Protein AF-A0A944XKW2-F1 (afdb_monomer)

pLDDT: mean 96.2, std 5.36, range [44.41, 98.81]

Sequence (197 aa):
MKQWIVSYGTLVNKKITEKTGDSFEYIPCRIEDHIRRWSFPIPKQQRSAAGIEYEKNAYTTGTLVSILEKDFSLFDKREVGYLRHKIEDTSILKPMDGKMPDGEFWMYIPIAPKVPTTKTPITQTMVDVIIDACMSISESFAKECILTTNDWQYPWVNDRSKPLYPRHLSGLSTFKIDKILKECIPEHFSNRIEENI

Solvent-accessible surface area (backbone atoms only — not comparable to full-atom values): 10562 Å² total; per-residue (Å²): 130,50,34,30,40,52,23,69,40,56,59,49,16,61,79,55,34,59,74,52,34,67,64,81,48,78,44,52,23,40,35,47,38,21,36,34,30,43,21,35,60,38,70,96,53,49,22,28,39,68,24,54,46,84,35,85,89,34,45,21,51,34,23,40,33,33,39,51,75,86,36,50,66,42,48,52,68,69,45,70,64,40,46,82,39,76,55,84,68,61,83,39,54,44,38,73,88,74,59,82,78,83,60,49,43,31,34,70,34,47,61,82,66,37,73,37,33,90,68,14,16,36,41,41,36,51,50,49,43,36,45,52,34,29,41,73,76,30,65,66,52,24,50,47,38,55,71,31,41,45,66,61,86,39,42,33,33,48,26,73,91,64,65,62,45,93,79,53,71,85,90,65,65,59,69,61,52,50,51,52,42,45,71,72,40,43,66,47,58,68,67,40,42,70,65,84,129

Nearest PDB structures (foldseek):
  2rbh-assembly1_B  TM=7.096E-01  e=1.913E-06  Homo sapiens
  3cry-assembly1_B  TM=6.500E-01  e=2.031E-06  Homo sapiens
  2q53-assembly1_A  TM=6.783E-01  e=1.477E-05  Homo sapiens
  6ky1-assembly1_A  TM=5.552E-01  e=2.031E-06  Homo sapiens
  6ky0-assembly2_B  TM=6.692E-01  e=3.040E-05  Homo sapiens

Foldseek 3Di:
DWEKEWFLFLCLFVVLVVVQADWDDKFKKKQAQKFKEQWAFDLVLQATTIFMDGHHRAIAITIIIIGDPVSVVSVCVVLPQWDKDKDPDCVSIQGPVRDDDDDTYIYTGGHPTHAAASSHYHEVLRLLSSLLSQVVVNLVSSLRNLQRYDRLQHAYADCVVPDSPPPGDPPGPVVSSLVSCCVRPVPSSVPYHYDDD

Secondary structure (DSSP, 8-state):
--EEEEE-SGGGSHHHHTTTS-EEEEEEEEEEEEEEEEEEEEGGGTEEEEEEEEEEEEEEEEEEEEE-GGGHHHHHHHSBTEEEEE-S-GGGEEETTS-PPSSEEEEEEESS----BTTB-EEHHHHHHHHHHHHHH-HHHHHHHHHTEE-TTS-EEE-SSS--STT--SS--HHHHHHHHHHH-HHHHHT-EEPP-

Radius of gyration: 15.83 Å; Cα contacts (8 Å, |Δi|>4): 413; chains: 1; bounding box: 43×35×40 Å

Mean predicted aligned error: 2.88 Å

Structure (mmCIF, N/CA/C/O backbone):
data_AF-A0A944XKW2-F1
#
_entry.id   AF-A0A944XKW2-F1
#
loop_
_atom_site.group_PDB
_atom_site.id
_atom_site.type_symbol
_atom_site.label_atom_id
_atom_site.label_alt_id
_atom_site.label_comp_id
_atom_site.label_asym_id
_atom_site.label_entity_id
_atom_site.label_seq_id
_atom_site.pdbx_PDB_ins_code
_atom_site.Cartn_x
_atom_site.Cartn_y
_atom_site.Cartn_z
_atom_site.occupancy
_atom_site.B_iso_or_equiv
_atom_site.auth_seq_id
_atom_site.auth_comp_id
_atom_site.auth_asym_id
_atom_site.auth_atom_id
_atom_site.pdbx_PDB_model_num
ATOM 1 N N . MET A 1 1 ? -17.278 14.515 13.224 1.00 82.75 1 MET A N 1
ATOM 2 C CA . MET A 1 1 ? -16.957 13.073 13.336 1.00 82.75 1 MET A CA 1
ATOM 3 C C . MET A 1 1 ? -15.551 12.870 12.780 1.00 82.75 1 MET A C 1
ATOM 5 O O . MET A 1 1 ? -15.182 13.643 11.903 1.00 82.75 1 MET A O 1
ATOM 9 N N . LYS A 1 2 ? -14.734 11.942 13.305 1.00 94.06 2 LYS A N 1
ATOM 10 C CA . LYS A 1 2 ? -13.404 11.683 12.719 1.00 94.06 2 LYS A CA 1
ATOM 11 C C . LYS A 1 2 ? -13.554 10.999 11.359 1.00 94.06 2 LYS A C 1
ATOM 13 O O . LYS A 1 2 ? -14.470 10.201 11.174 1.00 94.06 2 LYS A O 1
ATOM 18 N N . GLN A 1 3 ? -12.648 11.322 10.444 1.00 97.88 3 GLN A N 1
ATOM 19 C CA . GLN A 1 3 ? -12.607 10.778 9.092 1.00 97.88 3 GLN A CA 1
ATOM 20 C C . GLN A 1 3 ? -11.338 9.943 8.930 1.00 97.88 3 GLN A C 1
ATOM 22 O O . GLN A 1 3 ? -10.249 10.413 9.267 1.00 97.88 3 GLN A O 1
ATOM 27 N N . TRP A 1 4 ? -11.480 8.718 8.427 1.00 98.44 4 TRP A N 1
ATOM 28 C CA . TRP A 1 4 ? -10.388 7.760 8.282 1.00 98.44 4 TRP A CA 1
ATOM 29 C C . TRP A 1 4 ? -10.268 7.277 6.840 1.00 98.44 4 TRP A C 1
ATOM 31 O O . TRP A 1 4 ? -11.237 6.799 6.253 1.00 98.44 4 TRP A O 1
ATOM 41 N N . ILE A 1 5 ? -9.063 7.340 6.280 1.00 98.44 5 ILE A N 1
ATOM 42 C CA . ILE A 1 5 ? -8.724 6.644 5.037 1.00 98.44 5 ILE A CA 1
ATOM 43 C C . ILE A 1 5 ? -8.109 5.292 5.399 1.00 98.44 5 ILE A C 1
ATOM 45 O O . ILE A 1 5 ? -7.107 5.230 6.110 1.00 98.44 5 ILE A O 1
ATOM 49 N N . VAL A 1 6 ? -8.677 4.210 4.873 1.00 98.44 6 VAL A N 1
ATOM 50 C CA . VAL A 1 6 ? -8.077 2.876 4.893 1.00 98.44 6 VAL A CA 1
ATOM 51 C C . VAL A 1 6 ? -7.088 2.788 3.741 1.00 98.44 6 VAL A C 1
ATOM 53 O O . VAL A 1 6 ? -7.448 2.565 2.584 1.00 98.44 6 VAL A O 1
ATOM 56 N N . SER A 1 7 ? -5.820 3.019 4.058 1.00 97.38 7 SER A N 1
ATOM 57 C CA . SER A 1 7 ? -4.744 2.992 3.082 1.00 97.38 7 SER A CA 1
ATOM 58 C C . SER A 1 7 ? -4.152 1.593 2.945 1.00 97.38 7 SER A C 1
ATOM 60 O O . SER A 1 7 ? -3.740 0.989 3.929 1.00 97.38 7 SER A O 1
ATOM 62 N N . TYR A 1 8 ? -4.023 1.121 1.708 1.00 97.50 8 TYR A N 1
ATOM 63 C CA . TYR A 1 8 ? -3.333 -0.126 1.352 1.00 97.50 8 TYR A CA 1
ATOM 64 C C . TYR A 1 8 ? -2.168 0.098 0.368 1.00 97.50 8 TYR A C 1
ATOM 66 O O . TYR A 1 8 ? -1.387 -0.819 0.118 1.00 97.50 8 TYR A O 1
ATOM 74 N N . GLY A 1 9 ? -2.062 1.304 -0.204 1.00 96.19 9 GLY A N 1
ATOM 75 C CA . GLY A 1 9 ? -1.020 1.725 -1.143 1.00 96.19 9 GLY A CA 1
ATOM 76 C C . GLY A 1 9 ? -0.055 2.728 -0.509 1.00 96.19 9 GLY A C 1
ATOM 77 O O . GLY A 1 9 ? 0.200 2.705 0.686 1.00 96.19 9 GLY A O 1
ATOM 78 N N . THR A 1 10 ? 0.483 3.672 -1.281 1.00 96.38 10 THR A N 1
ATOM 79 C CA . THR A 1 10 ? 1.549 4.572 -0.790 1.00 96.38 10 THR A CA 1
ATOM 80 C C . THR A 1 10 ? 1.119 5.563 0.295 1.00 96.38 10 THR A C 1
ATOM 82 O O . THR A 1 10 ? 1.990 6.143 0.938 1.00 96.38 10 THR A O 1
ATOM 85 N N . LEU A 1 11 ? -0.185 5.741 0.539 1.00 96.12 11 LEU A N 1
ATOM 86 C CA . LEU A 1 11 ? -0.695 6.510 1.683 1.00 96.12 11 LEU A CA 1
ATOM 87 C C . LEU A 1 11 ? -0.435 5.824 3.039 1.00 96.12 11 LEU A C 1
ATOM 89 O O . LEU A 1 11 ? -0.664 6.430 4.082 1.00 96.12 11 LEU A O 1
ATOM 93 N N . VAL A 1 12 ? 0.074 4.579 3.065 1.00 93.12 12 VAL A N 1
ATOM 94 C CA . VAL A 1 12 ? 0.563 3.988 4.323 1.00 93.12 12 VAL A CA 1
ATOM 95 C C . VAL A 1 12 ? 1.816 4.715 4.818 1.00 93.12 12 VAL A C 1
ATOM 97 O O . VAL A 1 12 ? 2.121 4.704 6.006 1.00 93.12 12 VAL A O 1
ATOM 100 N N . ASN A 1 13 ? 2.546 5.383 3.916 1.00 96.00 13 ASN A N 1
ATOM 101 C CA . ASN A 1 13 ? 3.740 6.133 4.261 1.00 96.00 13 ASN A CA 1
ATOM 102 C C . ASN A 1 13 ? 3.371 7.550 4.715 1.00 96.00 13 ASN A C 1
ATOM 104 O O . ASN A 1 13 ? 2.956 8.384 3.908 1.00 96.00 13 ASN A O 1
ATOM 108 N N . LYS A 1 14 ? 3.607 7.845 5.996 1.00 94.50 14 LYS A N 1
ATOM 109 C CA . LYS A 1 14 ? 3.294 9.141 6.613 1.00 94.50 14 LYS A CA 1
ATOM 110 C C . LYS A 1 14 ? 3.835 10.344 5.827 1.00 94.50 14 LYS A C 1
ATOM 112 O O . LYS A 1 14 ? 3.080 11.266 5.533 1.00 94.50 14 LYS A O 1
ATOM 117 N N . LYS A 1 15 ? 5.091 10.295 5.360 1.00 94.50 15 LYS A N 1
ATOM 118 C CA . LYS A 1 15 ? 5.708 11.390 4.577 1.00 94.50 15 LYS A CA 1
ATOM 119 C C . LYS A 1 15 ? 5.008 11.636 3.236 1.00 94.50 15 LYS A C 1
ATOM 121 O O . LYS A 1 15 ? 5.105 12.729 2.683 1.00 94.50 15 LYS A O 1
ATOM 126 N N . ILE A 1 16 ? 4.371 10.617 2.658 1.00 95.00 16 ILE A N 1
ATOM 127 C CA . ILE A 1 16 ? 3.614 10.731 1.403 1.00 95.00 16 ILE A CA 1
ATOM 128 C C . ILE A 1 16 ? 2.229 11.307 1.665 1.00 95.00 16 ILE A C 1
ATOM 130 O O . ILE A 1 16 ? 1.759 12.152 0.899 1.00 95.00 16 ILE A O 1
ATOM 134 N N . THR A 1 17 ? 1.585 10.853 2.732 1.00 95.50 17 THR A N 1
ATOM 135 C CA . THR A 1 17 ? 0.247 11.299 3.120 1.00 95.50 17 THR A CA 1
ATOM 136 C C . THR A 1 17 ? 0.254 12.763 3.539 1.00 95.50 17 THR A C 1
ATOM 138 O O . THR A 1 17 ? -0.545 13.529 3.011 1.00 95.50 17 THR A O 1
ATOM 141 N N . GLU A 1 18 ? 1.219 13.189 4.357 1.00 95.12 18 GLU A N 1
ATOM 142 C CA . GLU A 1 18 ? 1.353 14.584 4.811 1.00 95.12 18 GLU A CA 1
ATOM 143 C C . GLU A 1 18 ? 1.648 15.572 3.668 1.00 95.12 18 GLU A C 1
ATOM 145 O O . GLU A 1 18 ? 1.351 16.756 3.773 1.00 95.12 18 GLU A O 1
ATOM 150 N N . LYS A 1 19 ? 2.182 15.102 2.530 1.00 94.81 19 LYS A N 1
ATOM 151 C CA . LYS A 1 19 ? 2.309 15.922 1.305 1.00 94.81 19 LYS A CA 1
ATOM 152 C C . LYS A 1 19 ? 0.979 16.127 0.573 1.00 94.81 19 LYS A C 1
ATOM 154 O O . LYS A 1 19 ? 0.926 16.906 -0.375 1.00 94.81 19 LYS A O 1
ATOM 159 N N . THR A 1 20 ? -0.052 15.371 0.936 1.00 95.56 20 THR A N 1
ATOM 160 C CA . THR A 1 20 ? -1.373 15.406 0.298 1.00 95.56 20 THR A CA 1
ATOM 161 C C . THR A 1 20 ? -2.346 16.254 1.100 1.00 95.56 20 THR A C 1
ATOM 163 O O . THR A 1 20 ? -3.017 17.099 0.520 1.00 95.56 20 THR A O 1
ATOM 166 N N . GLY A 1 21 ? -2.418 16.035 2.410 1.00 95.44 21 GLY A N 1
ATOM 167 C CA . GLY A 1 21 ? -3.323 16.732 3.318 1.00 95.44 21 GLY A CA 1
ATOM 168 C C . GLY A 1 21 ? -2.970 16.437 4.773 1.00 95.44 21 GLY A C 1
ATOM 169 O O . GLY A 1 21 ? -2.093 15.610 5.048 1.00 95.44 21 GLY A O 1
ATOM 170 N N . ASP A 1 22 ? -3.655 17.109 5.694 1.00 94.56 22 ASP A N 1
ATOM 171 C CA . ASP A 1 22 ? -3.417 16.953 7.123 1.00 94.56 22 ASP A CA 1
ATOM 172 C C . ASP A 1 22 ? -3.792 15.528 7.563 1.00 94.56 22 ASP A C 1
ATOM 174 O O . ASP A 1 22 ? -4.872 15.016 7.253 1.00 94.56 22 ASP A O 1
ATOM 178 N N . SER A 1 23 ? -2.885 14.882 8.298 1.00 95.25 23 SER A N 1
ATOM 179 C CA . SER A 1 23 ? -3.079 13.539 8.852 1.00 95.25 23 SER A CA 1
ATOM 180 C C . SER A 1 23 ? -2.486 13.449 10.254 1.00 95.25 23 SER A C 1
ATOM 182 O O . SER A 1 23 ? -1.491 14.116 10.538 1.00 95.25 23 SER A O 1
ATOM 184 N N . PHE A 1 24 ? -3.084 12.645 11.138 1.00 95.00 24 PHE A N 1
ATOM 185 C CA . PHE A 1 24 ? -2.749 12.696 12.571 1.00 95.00 24 PHE A CA 1
ATOM 186 C C . PHE A 1 24 ? -2.436 11.326 13.166 1.00 95.00 24 PHE A C 1
ATOM 188 O O . PHE A 1 24 ? -1.370 11.136 13.753 1.00 95.00 24 PHE A O 1
ATOM 195 N N . GLU A 1 25 ? -3.343 10.366 13.007 1.00 96.25 25 GLU A N 1
ATOM 196 C CA . GLU A 1 25 ? -3.232 9.028 13.590 1.00 96.25 25 GLU A CA 1
ATOM 197 C C . GLU A 1 25 ? -3.032 7.988 12.493 1.00 96.25 25 GLU A C 1
ATOM 199 O O . GLU A 1 25 ? -3.620 8.090 11.418 1.00 96.25 25 GLU A O 1
ATOM 204 N N . TYR A 1 26 ? -2.197 6.993 12.786 1.00 96.94 26 TYR A N 1
ATOM 205 C CA . TYR A 1 26 ? -1.843 5.898 11.888 1.00 96.94 26 TYR A CA 1
ATOM 206 C C . TYR A 1 26 ? -1.969 4.597 12.671 1.00 96.94 26 TYR A C 1
ATOM 208 O O . TYR A 1 26 ? -1.134 4.312 13.529 1.00 96.94 26 TYR A O 1
ATOM 216 N N . ILE A 1 27 ? -3.019 3.828 12.395 1.00 97.75 27 ILE A N 1
ATOM 217 C CA . ILE A 1 27 ? -3.294 2.563 13.080 1.00 97.75 27 ILE A CA 1
ATOM 218 C C . ILE A 1 27 ? -3.118 1.431 12.065 1.00 97.75 27 ILE A C 1
ATOM 220 O O . ILE A 1 27 ? -3.943 1.293 11.157 1.00 97.75 27 ILE A O 1
ATOM 224 N N . PRO A 1 28 ? -2.040 0.632 12.161 1.00 98.19 28 PRO A N 1
ATOM 225 C CA . PRO A 1 28 ? -1.863 -0.551 11.329 1.00 98.19 28 PRO A CA 1
ATOM 226 C C . PRO A 1 28 ? -3.057 -1.494 11.460 1.00 98.19 28 PRO A C 1
ATOM 228 O O . PRO A 1 28 ? -3.572 -1.705 12.560 1.00 98.19 28 PRO A O 1
ATOM 231 N N . CYS A 1 29 ? -3.500 -2.074 10.350 1.00 98.31 29 CYS A N 1
ATOM 232 C CA . CYS A 1 29 ? -4.629 -2.998 10.343 1.00 98.31 29 CYS A CA 1
ATOM 233 C C . CYS A 1 29 ? -4.472 -4.077 9.269 1.00 98.31 29 CYS A C 1
ATOM 235 O O . CYS A 1 29 ? -3.684 -3.933 8.330 1.00 98.31 29 CYS A O 1
ATOM 237 N N . ARG A 1 30 ? -5.254 -5.147 9.404 1.00 98.50 30 ARG A N 1
ATOM 238 C CA . ARG A 1 30 ? -5.608 -6.028 8.287 1.00 98.50 30 ARG A CA 1
ATOM 239 C C . ARG A 1 30 ? -6.953 -5.603 7.715 1.00 98.50 30 ARG A C 1
ATOM 241 O O . ARG A 1 30 ? -7.816 -5.117 8.446 1.00 98.50 30 ARG A O 1
ATOM 248 N N . ILE A 1 31 ? -7.095 -5.788 6.412 1.00 98.56 31 ILE A N 1
ATOM 249 C CA . ILE A 1 31 ? -8.321 -5.580 5.652 1.00 98.56 31 ILE A CA 1
ATOM 250 C C . ILE A 1 31 ? -8.756 -6.968 5.183 1.00 98.56 31 ILE A C 1
ATOM 252 O O . ILE A 1 31 ? -8.118 -7.539 4.301 1.00 98.56 31 ILE A O 1
ATOM 256 N N . GLU A 1 32 ? -9.778 -7.518 5.823 1.00 98.44 32 GLU A N 1
ATOM 257 C CA . GLU A 1 32 ? -10.365 -8.825 5.521 1.00 98.44 32 GLU A CA 1
ATOM 258 C C . GLU A 1 32 ? -11.279 -8.744 4.292 1.00 98.44 32 GLU A C 1
ATOM 260 O O . GLU A 1 32 ? -11.773 -7.671 3.934 1.00 98.44 32 GLU A O 1
ATOM 265 N N . ASP A 1 33 ? -11.508 -9.886 3.650 1.00 98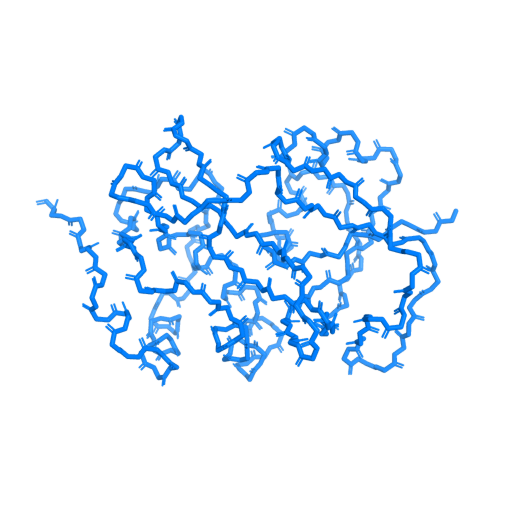.12 33 ASP A N 1
ATOM 266 C CA . ASP A 1 33 ? -12.291 -10.052 2.419 1.00 98.12 33 ASP A CA 1
ATOM 267 C C . ASP A 1 33 ? -11.825 -9.171 1.246 1.00 98.12 33 ASP A C 1
ATOM 269 O O . ASP A 1 33 ? -12.589 -8.855 0.329 1.00 98.12 33 ASP A O 1
ATOM 273 N N . HIS A 1 34 ? -10.557 -8.761 1.269 1.00 98.25 34 HIS A N 1
ATOM 274 C CA . HIS A 1 34 ? -9.954 -7.915 0.250 1.00 98.25 34 HIS A CA 1
ATOM 275 C C . HIS A 1 34 ? -8.537 -8.364 -0.070 1.00 98.25 34 HIS A C 1
ATOM 277 O O . HIS A 1 34 ? -7.780 -8.795 0.801 1.00 98.25 34 HIS A O 1
ATOM 283 N N . ILE A 1 35 ? -8.154 -8.176 -1.327 1.00 98.19 35 ILE A N 1
ATOM 284 C CA . ILE A 1 35 ? -6.819 -8.489 -1.817 1.00 98.19 35 ILE A CA 1
ATOM 285 C C . ILE A 1 35 ? -6.170 -7.259 -2.439 1.00 98.19 35 ILE A C 1
ATOM 287 O O . ILE A 1 35 ? -6.795 -6.540 -3.223 1.00 98.19 35 ILE A O 1
ATOM 291 N N . ARG A 1 36 ? -4.899 -7.010 -2.101 1.00 98.56 36 ARG A N 1
ATOM 292 C CA . ARG A 1 36 ? -4.097 -5.979 -2.764 1.00 98.56 36 ARG A CA 1
ATOM 293 C C . ARG A 1 36 ? -3.444 -6.569 -4.005 1.00 98.56 36 ARG A C 1
ATOM 295 O O . ARG A 1 36 ? -2.780 -7.600 -3.940 1.00 98.56 36 ARG A O 1
ATOM 302 N N . ARG A 1 37 ? -3.580 -5.879 -5.132 1.00 98.25 37 ARG A N 1
ATOM 303 C CA . ARG A 1 37 ? -3.010 -6.272 -6.427 1.00 98.25 37 ARG A CA 1
ATOM 304 C C . ARG A 1 37 ? -2.256 -5.108 -7.036 1.00 98.25 37 ARG A C 1
ATOM 306 O O . ARG A 1 37 ? -2.557 -3.949 -6.761 1.00 98.25 37 ARG A O 1
ATOM 313 N N . TRP A 1 38 ? -1.316 -5.381 -7.922 1.00 98.25 38 TRP A N 1
ATOM 314 C CA . TRP A 1 38 ? -0.809 -4.352 -8.826 1.00 98.25 38 TRP A CA 1
ATOM 315 C C . TRP A 1 38 ? -1.790 -4.170 -9.985 1.00 98.25 38 TRP A C 1
ATOM 317 O O . TRP A 1 38 ? -1.560 -4.697 -11.061 1.00 98.25 38 TRP A O 1
ATOM 327 N N . SER A 1 39 ? -2.914 -3.478 -9.775 1.00 96.75 39 SER A N 1
ATOM 328 C CA . SER A 1 39 ? -4.026 -3.489 -10.742 1.00 96.75 39 SER A CA 1
ATOM 329 C C . SER A 1 39 ? -4.498 -2.118 -11.238 1.00 96.75 39 SER A C 1
ATOM 331 O O . SER A 1 39 ? -5.548 -2.025 -11.869 1.00 96.75 39 SER A O 1
ATOM 333 N N . PHE A 1 40 ? -3.738 -1.039 -11.016 1.00 96.75 40 PHE A N 1
ATOM 334 C CA . PHE A 1 40 ? -4.112 0.291 -11.518 1.00 96.75 40 PHE A CA 1
ATOM 335 C C . PHE A 1 40 ? -3.059 0.902 -12.461 1.00 96.75 40 PHE A C 1
ATOM 337 O O . PHE A 1 40 ? -2.159 1.617 -12.006 1.00 96.75 40 PHE A O 1
ATOM 344 N N . PRO A 1 41 ? -3.129 0.650 -13.782 1.00 94.94 41 PRO A N 1
ATOM 345 C CA . PRO A 1 41 ? -2.182 1.203 -14.741 1.00 94.94 41 PRO A CA 1
ATOM 346 C C . PRO A 1 41 ? -2.432 2.692 -14.987 1.00 94.94 41 PRO A C 1
ATOM 348 O O . PRO A 1 41 ? -3.558 3.138 -15.202 1.00 94.94 41 PRO A O 1
ATOM 351 N N . ILE A 1 42 ? -1.350 3.464 -15.052 1.00 95.19 42 ILE A N 1
ATOM 352 C CA . ILE A 1 42 ? -1.355 4.907 -15.297 1.00 95.19 42 ILE A CA 1
ATOM 353 C C . ILE A 1 42 ? -0.473 5.178 -16.524 1.00 95.19 42 ILE A C 1
ATOM 355 O O . ILE A 1 42 ? 0.707 5.509 -16.379 1.00 95.19 42 ILE A O 1
ATOM 359 N N . PRO A 1 43 ? -1.018 5.064 -17.755 1.00 93.81 43 PRO A N 1
ATOM 360 C CA . PRO A 1 43 ? -0.231 5.152 -18.989 1.00 93.81 43 PRO A CA 1
ATOM 361 C C . PRO A 1 43 ? 0.584 6.439 -19.124 1.00 93.81 43 PRO A C 1
ATOM 363 O O . PRO A 1 43 ? 1.740 6.397 -19.530 1.00 93.81 43 PRO A O 1
ATOM 366 N N . LYS A 1 44 ? 0.025 7.584 -18.703 1.00 93.00 44 LYS A N 1
ATOM 367 C CA . LYS A 1 44 ? 0.728 8.881 -18.726 1.00 93.00 44 LYS A CA 1
ATOM 368 C C . LYS A 1 44 ? 1.990 8.909 -17.855 1.00 93.00 44 LYS A C 1
ATOM 370 O O . LYS A 1 44 ? 2.838 9.765 -18.063 1.00 93.00 44 LYS A O 1
ATOM 375 N N . GLN A 1 45 ? 2.089 8.011 -16.876 1.00 92.94 45 GLN A N 1
ATOM 376 C CA . GLN A 1 45 ? 3.221 7.892 -15.954 1.00 92.94 45 GLN A CA 1
ATOM 377 C C . GLN A 1 45 ? 4.016 6.597 -16.175 1.00 92.94 45 GLN A C 1
ATOM 379 O O . GLN A 1 45 ? 4.912 6.318 -15.389 1.00 92.94 45 GLN A O 1
ATOM 384 N N . GLN A 1 46 ? 3.683 5.808 -17.208 1.00 95.75 46 GLN A N 1
ATOM 385 C CA . GLN A 1 46 ? 4.364 4.554 -17.555 1.00 95.75 46 GLN A CA 1
ATOM 386 C C . GLN A 1 46 ? 4.560 3.614 -16.356 1.00 95.75 46 GLN A C 1
ATOM 388 O O . GLN A 1 46 ? 5.616 3.022 -16.176 1.00 95.75 46 GLN A O 1
ATOM 393 N N . ARG A 1 47 ? 3.538 3.488 -15.506 1.00 96.00 47 ARG A N 1
ATOM 394 C CA . ARG A 1 47 ? 3.592 2.642 -14.309 1.00 96.00 47 ARG A CA 1
ATOM 395 C C . ARG A 1 47 ? 2.228 2.085 -13.946 1.00 96.00 47 ARG A C 1
ATOM 397 O O . ARG A 1 47 ? 1.214 2.615 -14.398 1.00 96.00 47 ARG A O 1
ATOM 404 N N . SER A 1 48 ? 2.212 1.086 -13.080 1.00 97.12 48 SER A N 1
ATOM 405 C CA . SER A 1 48 ? 1.026 0.619 -12.366 1.00 97.12 48 SER A CA 1
ATOM 406 C C . SER A 1 48 ? 1.121 0.946 -10.880 1.00 97.12 48 SER A C 1
ATOM 408 O O . SER A 1 48 ? 2.205 0.989 -10.299 1.00 97.12 48 SER A O 1
ATOM 410 N N . ALA A 1 49 ? -0.024 1.230 -10.274 1.00 96.12 49 ALA A N 1
ATOM 411 C CA . ALA A 1 49 ? -0.193 1.445 -8.849 1.00 96.12 49 ALA A CA 1
ATOM 412 C C . ALA A 1 49 ? -0.910 0.254 -8.201 1.00 96.12 49 ALA A C 1
ATOM 414 O O . ALA A 1 49 ? -1.513 -0.575 -8.886 1.00 96.12 49 ALA A O 1
ATOM 415 N N . ALA A 1 50 ? -0.846 0.192 -6.871 1.00 97.12 50 ALA A N 1
ATOM 416 C CA . ALA A 1 50 ? -1.602 -0.776 -6.092 1.00 97.12 50 ALA A CA 1
ATOM 417 C C . ALA A 1 50 ? -3.110 -0.511 -6.226 1.00 97.12 50 ALA A C 1
ATOM 419 O O . ALA A 1 50 ? -3.561 0.627 -6.106 1.00 97.12 50 ALA A O 1
ATOM 420 N N . GLY A 1 51 ? -3.873 -1.566 -6.450 1.00 97.94 51 GLY A N 1
ATOM 421 C CA . GLY A 1 51 ? -5.321 -1.619 -6.358 1.00 97.94 51 GLY A CA 1
ATOM 422 C C . GLY A 1 51 ? -5.747 -2.550 -5.228 1.00 97.94 51 GLY A C 1
ATOM 423 O O . GLY A 1 51 ? -4.936 -3.320 -4.704 1.00 97.94 51 GLY A O 1
ATOM 424 N N . ILE A 1 52 ? -7.018 -2.465 -4.855 1.00 97.81 52 ILE A N 1
ATOM 425 C CA . ILE A 1 52 ? -7.650 -3.379 -3.910 1.00 97.81 52 ILE A CA 1
ATOM 426 C C . ILE A 1 52 ? -8.981 -3.840 -4.488 1.00 97.81 52 ILE A C 1
ATOM 428 O O . ILE A 1 52 ? -9.700 -3.047 -5.099 1.00 97.81 52 ILE A O 1
ATOM 432 N N . GLU A 1 53 ? -9.285 -5.120 -4.326 1.00 96.50 53 GLU A N 1
ATOM 433 C CA . GLU A 1 53 ? -10.490 -5.753 -4.861 1.00 96.50 53 GLU A CA 1
ATOM 434 C C . GLU A 1 53 ? -11.107 -6.655 -3.789 1.00 96.50 53 GLU A C 1
ATOM 436 O O . GLU A 1 53 ? -10.388 -7.181 -2.936 1.00 96.50 53 GLU A O 1
ATOM 441 N N . TYR A 1 54 ? -12.433 -6.813 -3.817 1.00 96.50 54 TYR A N 1
ATOM 442 C CA . TYR A 1 54 ? -13.122 -7.754 -2.935 1.00 96.50 54 TYR A CA 1
ATOM 443 C C . TYR A 1 54 ? -12.759 -9.185 -3.330 1.00 96.50 54 TYR A C 1
ATOM 445 O O . TYR A 1 54 ? -12.945 -9.585 -4.481 1.00 96.50 54 TYR A O 1
ATOM 453 N N . GLU A 1 55 ? -12.286 -9.965 -2.368 1.00 97.44 55 GLU A N 1
ATOM 454 C CA . GLU A 1 55 ? -12.010 -11.385 -2.540 1.00 97.44 55 GLU A CA 1
ATOM 455 C C . GLU A 1 55 ? -12.296 -12.094 -1.218 1.00 97.44 55 GLU A C 1
ATOM 457 O O . GLU A 1 55 ? -11.593 -11.917 -0.224 1.00 97.44 55 GLU A O 1
ATOM 462 N N . LYS A 1 56 ? -13.375 -12.880 -1.193 1.00 97.06 56 LYS A N 1
ATOM 463 C CA . LYS A 1 56 ? -13.856 -13.525 0.028 1.00 97.06 56 LYS A CA 1
ATOM 464 C C . LYS A 1 56 ? -12.783 -14.430 0.644 1.00 97.06 56 LYS A C 1
ATOM 466 O O . LYS A 1 56 ? -12.227 -15.284 -0.046 1.00 97.06 56 LYS A O 1
ATOM 471 N N . ASN A 1 57 ? -12.585 -14.311 1.956 1.00 96.12 57 ASN A N 1
ATOM 472 C CA . ASN A 1 57 ? -11.559 -14.994 2.751 1.00 96.12 57 ASN A CA 1
ATOM 473 C C . ASN A 1 57 ? -10.102 -14.619 2.407 1.00 96.12 57 ASN A C 1
ATOM 475 O O . ASN A 1 57 ? -9.183 -15.259 2.923 1.00 96.12 57 ASN A O 1
ATOM 479 N N . ALA A 1 58 ? -9.868 -13.623 1.548 1.00 98.06 58 ALA A N 1
ATOM 480 C CA . ALA A 1 58 ? -8.552 -13.014 1.400 1.00 98.06 58 ALA A CA 1
ATOM 481 C C . ALA A 1 58 ? -8.348 -11.938 2.472 1.00 98.06 58 ALA A C 1
ATOM 483 O O . ALA A 1 58 ? -9.305 -11.449 3.070 1.00 98.06 58 ALA A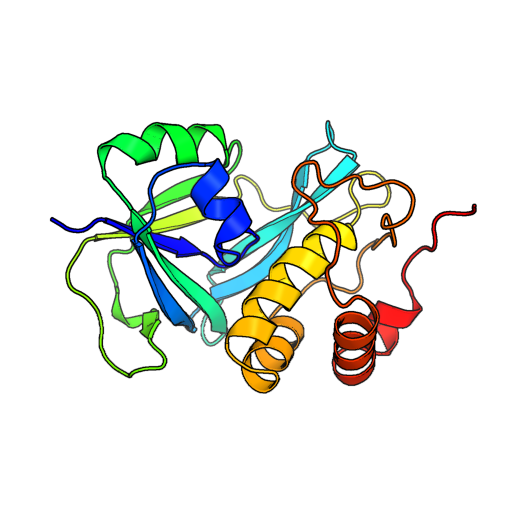 O 1
ATOM 484 N N . TYR A 1 59 ? -7.100 -11.540 2.692 1.00 98.38 59 TYR A N 1
ATOM 485 C CA . TYR A 1 59 ? -6.801 -10.349 3.471 1.00 98.38 59 TYR A CA 1
ATOM 486 C C . TYR A 1 59 ? -5.527 -9.681 2.962 1.00 98.38 59 TYR A C 1
ATOM 488 O O . TYR A 1 59 ? -4.667 -10.316 2.349 1.00 98.38 59 TYR A O 1
ATOM 496 N N . THR A 1 60 ? -5.385 -8.394 3.262 1.00 98.56 60 THR A N 1
ATOM 497 C CA . THR A 1 60 ? -4.158 -7.632 3.016 1.00 98.56 60 THR A CA 1
ATOM 498 C C . THR A 1 60 ? -3.850 -6.708 4.183 1.00 98.56 60 THR A C 1
ATOM 500 O O . THR A 1 60 ? -4.726 -6.318 4.956 1.00 98.56 60 THR A O 1
ATOM 503 N N . THR A 1 61 ? -2.589 -6.310 4.308 1.00 98.44 61 THR A N 1
ATOM 504 C CA . THR A 1 61 ? -2.186 -5.261 5.247 1.00 98.44 61 THR A CA 1
ATOM 505 C C . THR A 1 61 ? -2.655 -3.878 4.791 1.00 98.44 61 THR A C 1
ATOM 507 O O . THR A 1 61 ? -2.697 -3.582 3.592 1.00 98.44 61 THR A O 1
ATOM 510 N N . GLY A 1 62 ? -2.926 -2.999 5.753 1.00 98.00 62 GLY A N 1
ATOM 511 C CA . GLY A 1 62 ? -3.239 -1.594 5.527 1.00 98.00 62 GLY A CA 1
ATOM 512 C C . GLY A 1 62 ? -2.972 -0.719 6.752 1.00 98.00 62 GLY A C 1
ATOM 513 O O . GLY A 1 62 ? -2.397 -1.140 7.757 1.00 98.00 62 GLY A O 1
ATOM 514 N N . THR A 1 63 ? -3.376 0.541 6.681 1.00 98.25 63 THR A N 1
ATOM 515 C CA . THR A 1 63 ? -3.274 1.499 7.786 1.00 98.25 63 THR A CA 1
ATOM 516 C C . THR A 1 63 ? -4.493 2.404 7.779 1.00 98.25 63 THR A C 1
ATOM 518 O O . THR A 1 63 ? -4.837 2.970 6.742 1.00 98.25 63 THR A O 1
ATOM 521 N N . LEU A 1 64 ? -5.137 2.547 8.935 1.00 98.38 64 LEU A N 1
ATOM 522 C CA . LEU A 1 64 ? -6.172 3.547 9.158 1.00 98.38 64 LEU A CA 1
ATOM 523 C C . LEU A 1 64 ? -5.478 4.883 9.405 1.00 98.38 64 LEU A C 1
ATOM 525 O O . LEU A 1 64 ? -4.702 5.010 10.353 1.00 98.38 64 LEU A O 1
ATOM 529 N N . VAL A 1 65 ? -5.745 5.859 8.545 1.00 98.06 65 VAL A N 1
ATOM 530 C CA . VAL A 1 65 ? -5.133 7.185 8.604 1.00 98.06 65 VAL A CA 1
ATOM 531 C C . VAL A 1 65 ? -6.209 8.218 8.897 1.00 98.06 65 VAL A C 1
ATOM 533 O O . VAL A 1 65 ? -7.100 8.410 8.067 1.00 98.06 65 VAL A O 1
ATOM 536 N N . SER A 1 66 ? -6.146 8.882 10.053 1.00 97.81 66 SER A N 1
ATOM 537 C CA . SER A 1 66 ? -7.102 9.949 10.365 1.00 97.81 66 SER A CA 1
ATOM 538 C C . SER A 1 66 ? -6.739 11.236 9.631 1.00 97.81 66 SER A C 1
ATOM 540 O O . SER A 1 66 ? -5.568 11.624 9.587 1.00 97.81 66 SER A O 1
ATOM 542 N N . ILE A 1 67 ? -7.748 11.890 9.056 1.00 97.25 67 ILE A N 1
ATOM 543 C CA . ILE A 1 67 ? -7.611 13.113 8.255 1.00 97.25 67 ILE A CA 1
ATOM 544 C C . ILE A 1 67 ? -8.667 14.156 8.638 1.00 97.25 67 ILE A C 1
ATOM 546 O O . ILE A 1 67 ? -9.650 13.857 9.323 1.00 97.25 67 ILE A O 1
ATOM 550 N N . LEU A 1 68 ? -8.487 15.389 8.160 1.00 96.06 68 LEU A N 1
ATOM 551 C CA . LEU A 1 68 ? -9.541 16.402 8.207 1.00 96.06 68 LEU A CA 1
ATOM 552 C C . LEU A 1 68 ? -10.524 16.215 7.051 1.00 96.06 68 LEU A C 1
ATOM 554 O O . LEU A 1 68 ? -10.124 16.042 5.903 1.00 96.06 68 LEU A O 1
ATOM 558 N N . GLU A 1 69 ? -11.818 16.358 7.335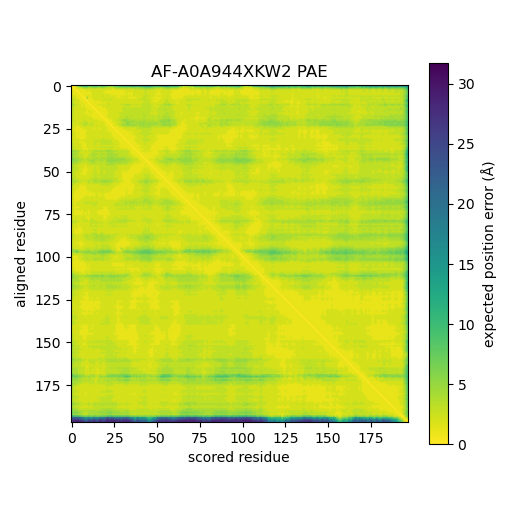 1.00 95.94 69 GLU A N 1
ATOM 559 C CA . GLU A 1 69 ? -12.879 16.263 6.323 1.00 95.94 69 GLU A CA 1
ATOM 560 C C . GLU A 1 69 ? -12.667 17.245 5.157 1.00 95.94 69 GLU A C 1
ATOM 562 O O . GLU A 1 69 ? -12.842 16.879 3.996 1.00 95.94 69 GLU A O 1
ATOM 567 N N . LYS A 1 70 ? -12.192 18.468 5.442 1.00 95.94 70 LYS A N 1
ATOM 568 C CA . LYS A 1 70 ? -11.871 19.476 4.412 1.00 95.94 70 LYS A CA 1
ATOM 569 C C . LYS A 1 70 ? -10.829 19.000 3.388 1.00 95.94 70 LYS A C 1
ATOM 571 O O . LYS A 1 70 ? -10.845 19.448 2.239 1.00 95.94 70 LYS A O 1
ATOM 576 N N . ASP A 1 71 ? -9.954 18.076 3.778 1.00 96.75 71 ASP A N 1
ATOM 577 C CA . ASP A 1 71 ? -8.831 17.633 2.953 1.00 96.75 71 ASP A CA 1
ATOM 578 C C . ASP A 1 71 ? -9.198 16.468 2.033 1.00 96.75 71 ASP A C 1
ATOM 580 O O . ASP A 1 71 ? -8.411 16.129 1.149 1.00 96.75 71 ASP A O 1
ATOM 584 N N . PHE A 1 72 ? -10.413 15.914 2.140 1.00 97.19 72 PHE A N 1
ATOM 585 C CA . PHE A 1 72 ? -10.913 14.911 1.196 1.00 97.19 72 PHE A CA 1
ATOM 586 C C . PHE A 1 72 ? -10.729 15.343 -0.259 1.00 97.19 72 PHE A C 1
ATOM 588 O O . PHE A 1 72 ? -10.262 14.560 -1.077 1.00 97.19 72 PHE A O 1
ATOM 595 N N . SER A 1 73 ? -10.982 16.619 -0.562 1.00 97.12 73 SER A N 1
ATOM 596 C CA . SER A 1 73 ? -10.794 17.169 -1.908 1.00 97.12 73 SER A CA 1
ATOM 597 C C . SER A 1 73 ? -9.339 17.110 -2.408 1.00 97.12 73 SER A C 1
ATOM 599 O O . SER A 1 73 ? -9.106 17.046 -3.616 1.00 97.12 73 SER A O 1
ATOM 601 N N . LEU A 1 74 ? -8.348 17.123 -1.510 1.00 97.75 74 LEU A N 1
ATOM 602 C CA . LEU A 1 74 ? -6.928 16.973 -1.843 1.00 97.75 74 LEU A CA 1
ATOM 603 C C . LEU A 1 74 ? -6.583 15.507 -2.119 1.00 97.75 74 LEU A C 1
ATOM 605 O O . LEU A 1 74 ? -5.884 15.212 -3.092 1.00 97.75 74 LEU A O 1
ATOM 609 N N . PHE A 1 75 ? -7.113 14.589 -1.307 1.00 97.62 75 PHE A N 1
ATOM 610 C CA . PHE A 1 75 ? -6.958 13.152 -1.528 1.00 97.62 75 PHE A CA 1
ATOM 611 C C . PHE A 1 75 ? -7.659 12.698 -2.817 1.00 97.62 75 PHE A C 1
ATOM 613 O O . PHE A 1 75 ? -7.030 12.007 -3.615 1.00 97.62 75 PHE A O 1
ATOM 620 N N . ASP A 1 76 ? -8.870 13.183 -3.101 1.00 97.69 76 ASP A N 1
ATOM 621 C CA . ASP A 1 76 ? -9.599 12.908 -4.34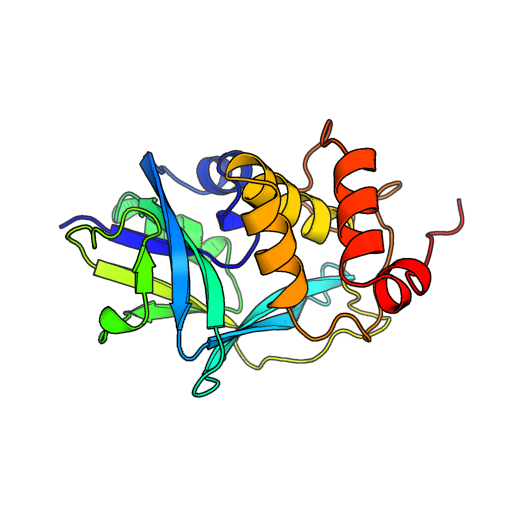9 1.00 97.69 76 ASP A CA 1
ATOM 622 C C . ASP A 1 76 ? -8.802 13.371 -5.582 1.00 97.69 76 ASP A C 1
ATOM 624 O O . ASP A 1 76 ? -8.671 12.647 -6.569 1.00 97.69 76 ASP A O 1
ATOM 628 N N . LYS A 1 77 ? -8.195 14.566 -5.518 1.00 96.62 77 LYS A N 1
ATOM 629 C CA . LYS A 1 77 ? -7.313 15.081 -6.584 1.00 96.62 77 LYS A CA 1
ATOM 630 C C . LYS A 1 77 ? -6.045 14.247 -6.759 1.00 96.62 77 LYS A C 1
ATOM 632 O O . LYS A 1 77 ? -5.478 14.217 -7.852 1.00 96.62 77 LYS A O 1
ATOM 637 N N . ARG A 1 78 ? -5.553 13.611 -5.695 1.00 95.31 78 ARG A N 1
ATOM 638 C CA . ARG A 1 78 ? -4.363 12.755 -5.742 1.00 95.31 78 ARG A CA 1
ATOM 639 C C . ARG A 1 78 ? -4.678 11.367 -6.293 1.00 95.31 78 ARG A C 1
ATOM 641 O O . ARG A 1 78 ? -3.872 10.857 -7.072 1.00 95.31 78 ARG A O 1
ATOM 648 N N . GLU A 1 79 ? -5.805 10.789 -5.893 1.00 95.62 79 GLU A N 1
ATOM 649 C CA . GLU A 1 79 ? -6.249 9.430 -6.226 1.00 95.62 79 GLU A CA 1
ATOM 650 C C . GLU A 1 79 ? -7.126 9.401 -7.491 1.00 95.62 79 GLU A C 1
ATOM 652 O O . GLU A 1 79 ? -8.075 8.629 -7.605 1.00 95.62 79 GLU A O 1
ATOM 657 N N . VAL A 1 80 ? -6.807 10.247 -8.478 1.00 94.31 80 VAL A N 1
ATOM 658 C CA . VAL A 1 80 ? -7.512 10.274 -9.768 1.00 94.31 80 VAL A CA 1
ATOM 659 C C . VAL A 1 80 ? -7.491 8.890 -10.414 1.00 94.31 80 VAL A C 1
ATOM 661 O O . VAL A 1 80 ? -6.429 8.315 -10.657 1.00 94.31 80 VAL A O 1
ATOM 664 N N . GLY A 1 81 ? -8.687 8.405 -10.745 1.00 94.38 81 GLY A N 1
ATOM 665 C CA . GLY A 1 81 ? -8.925 7.076 -11.303 1.00 94.38 81 GLY A CA 1
ATOM 666 C C . GLY A 1 81 ? -9.219 5.998 -10.257 1.00 94.38 81 GLY A C 1
ATOM 667 O O . GLY A 1 81 ? -9.444 4.854 -10.635 1.00 94.38 81 GLY A O 1
ATOM 668 N N . TYR A 1 82 ? -9.308 6.372 -8.981 1.00 97.19 82 TYR A N 1
ATOM 669 C CA . TYR A 1 82 ? -9.983 5.605 -7.940 1.00 97.19 82 TYR A CA 1
ATOM 670 C C . TYR A 1 82 ? -11.313 6.277 -7.574 1.00 97.19 82 TYR A C 1
ATOM 672 O O . TYR A 1 82 ? -11.473 7.491 -7.715 1.00 97.19 82 TYR A O 1
ATOM 680 N N . LEU A 1 83 ? -12.265 5.491 -7.075 1.00 96.56 83 LEU A N 1
ATOM 681 C CA . LEU A 1 83 ? -13.480 5.981 -6.426 1.00 96.56 83 LEU A CA 1
ATOM 682 C C . LEU A 1 83 ? -13.308 5.911 -4.915 1.00 96.56 83 LEU A C 1
ATOM 684 O O . LEU A 1 83 ? -12.830 4.905 -4.394 1.00 96.56 83 LEU A O 1
ATOM 688 N N . ARG A 1 84 ? -13.717 6.963 -4.202 1.00 97.81 84 ARG A N 1
ATOM 689 C CA . ARG A 1 84 ? -13.780 6.936 -2.741 1.00 97.81 84 ARG A CA 1
ATOM 690 C C . ARG A 1 84 ? -15.066 6.242 -2.299 1.00 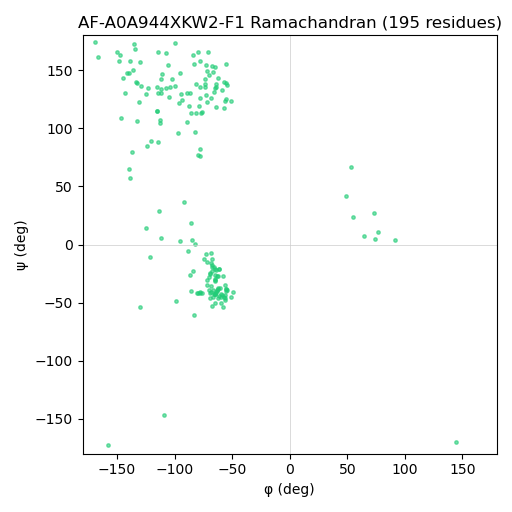97.81 84 ARG A C 1
ATOM 692 O O . ARG A 1 84 ? -16.154 6.777 -2.493 1.00 97.81 84 ARG A O 1
ATOM 699 N N . HIS A 1 85 ? -14.934 5.077 -1.682 1.00 97.62 85 HIS A N 1
ATOM 700 C CA . HIS A 1 85 ? -16.038 4.292 -1.139 1.00 97.62 85 HIS A CA 1
ATOM 701 C C . HIS A 1 85 ? -16.093 4.421 0.376 1.00 97.62 85 HIS A C 1
ATOM 703 O O . HIS A 1 85 ? -15.063 4.316 1.042 1.00 97.62 85 HIS A O 1
ATOM 709 N N . LYS A 1 86 ? -17.297 4.624 0.915 1.00 98.06 86 LYS A N 1
ATOM 710 C CA . LYS A 1 86 ? -17.549 4.480 2.348 1.00 98.06 86 LYS A CA 1
ATOM 711 C C . LYS A 1 86 ? -17.555 2.995 2.700 1.00 98.06 86 LYS A C 1
ATOM 713 O O . LYS A 1 86 ? -18.141 2.193 1.975 1.00 98.06 86 LYS A O 1
ATOM 718 N N . ILE A 1 87 ? -16.899 2.635 3.794 1.00 97.75 87 ILE A N 1
ATOM 719 C CA . ILE A 1 87 ? -16.933 1.282 4.343 1.00 97.75 87 ILE A CA 1
ATOM 720 C C . ILE A 1 87 ? -18.105 1.216 5.319 1.00 97.75 87 ILE A C 1
ATOM 722 O O . ILE A 1 87 ? -18.037 1.781 6.409 1.00 97.75 87 ILE A O 1
ATOM 726 N N . GLU A 1 88 ? -19.180 0.550 4.901 1.00 95.38 88 GLU A N 1
ATOM 727 C CA . GLU A 1 88 ? -20.384 0.376 5.725 1.00 95.38 88 GLU A CA 1
ATOM 728 C C . GLU A 1 88 ? -20.191 -0.714 6.787 1.00 95.38 88 GLU A C 1
ATOM 730 O O . GLU A 1 88 ? -20.580 -0.544 7.940 1.00 95.38 88 GLU A O 1
ATOM 735 N N . ASP A 1 89 ? -19.544 -1.823 6.416 1.00 95.50 89 ASP A N 1
ATOM 736 C CA . ASP A 1 89 ? -19.195 -2.898 7.342 1.00 95.50 89 ASP A CA 1
ATOM 737 C C . ASP A 1 89 ? -17.749 -2.739 7.816 1.00 95.50 89 ASP A C 1
ATOM 739 O O . ASP A 1 89 ? -16.800 -3.169 7.162 1.00 95.50 89 ASP A O 1
ATOM 743 N N . THR A 1 90 ? -17.569 -2.109 8.974 1.00 96.25 90 THR A N 1
ATOM 744 C CA . THR A 1 90 ? -16.246 -1.916 9.578 1.00 96.25 90 THR A CA 1
ATOM 745 C C . THR A 1 90 ? -15.649 -3.199 10.151 1.00 96.25 90 THR A C 1
ATOM 747 O O . THR A 1 90 ? -14.468 -3.202 10.499 1.00 96.25 90 THR A O 1
ATOM 750 N N . SER A 1 91 ? -16.401 -4.306 10.214 1.00 96.00 91 SER A N 1
ATOM 751 C CA . SER A 1 91 ? -15.891 -5.580 10.728 1.00 96.00 91 SER A CA 1
ATOM 752 C C . SER A 1 91 ? -14.787 -6.175 9.850 1.00 96.00 91 SER A C 1
ATOM 754 O O . SER A 1 91 ? -13.986 -6.967 10.356 1.00 96.00 91 SER A O 1
ATOM 756 N N . ILE A 1 92 ? -14.678 -5.739 8.589 1.00 97.50 92 ILE A N 1
ATOM 757 C CA . ILE A 1 92 ? -13.581 -6.101 7.682 1.00 97.50 92 ILE A CA 1
ATOM 758 C C . ILE A 1 92 ? -12.234 -5.510 8.119 1.00 97.50 92 ILE A C 1
ATOM 760 O O . ILE A 1 92 ? -11.184 -5.949 7.664 1.00 97.50 92 ILE A O 1
ATOM 764 N N . LEU A 1 93 ? -12.232 -4.494 8.983 1.00 98.31 93 LEU A N 1
ATOM 765 C CA . LEU A 1 93 ? -11.020 -3.824 9.440 1.00 98.31 93 LEU A CA 1
ATOM 766 C C . LEU A 1 93 ? -10.596 -4.426 10.778 1.00 98.31 93 LEU A C 1
ATOM 768 O O . LEU A 1 93 ? -11.344 -4.394 11.755 1.00 98.31 93 LEU A O 1
ATOM 772 N N . LYS A 1 94 ? -9.375 -4.963 10.840 1.00 98.12 94 LYS A N 1
ATOM 773 C CA . LYS A 1 94 ? -8.782 -5.524 12.063 1.00 98.12 94 LYS A CA 1
ATOM 774 C C . LYS A 1 94 ? -7.568 -4.692 12.487 1.00 98.12 94 LYS A C 1
ATOM 776 O O . LYS A 1 94 ? -6.451 -4.988 12.052 1.00 98.12 94 LYS A O 1
ATOM 781 N N . PRO A 1 95 ? -7.755 -3.629 13.292 1.00 97.94 95 PRO A N 1
ATOM 782 C CA . PRO A 1 95 ? -6.654 -2.881 13.895 1.00 97.94 95 PRO A CA 1
ATOM 783 C C . PRO A 1 95 ? -5.712 -3.796 14.679 1.00 97.94 95 PRO A C 1
ATOM 785 O O . PRO A 1 95 ? -6.160 -4.672 15.419 1.00 97.94 95 PRO A O 1
ATOM 788 N N . MET A 1 96 ? -4.404 -3.589 14.543 1.00 95.44 96 MET A N 1
ATOM 789 C CA . MET A 1 96 ? -3.402 -4.429 15.209 1.00 95.44 96 MET A CA 1
ATOM 790 C C . MET A 1 96 ? -3.365 -4.246 16.730 1.00 95.44 96 MET A C 1
ATOM 792 O O . MET A 1 96 ? -2.948 -5.155 17.441 1.00 95.44 96 MET A O 1
ATOM 796 N N . ASP A 1 97 ? -3.809 -3.096 17.238 1.00 93.31 97 ASP A N 1
ATOM 797 C CA . ASP A 1 97 ? -3.978 -2.843 18.674 1.00 93.31 97 ASP A CA 1
ATOM 798 C C . ASP A 1 97 ? -5.310 -3.393 19.229 1.00 93.31 97 ASP A C 1
ATOM 800 O O . ASP A 1 97 ? -5.598 -3.251 20.420 1.00 93.31 97 ASP A O 1
ATOM 804 N N . GLY A 1 98 ? -6.119 -4.024 18.368 1.00 92.69 98 GLY A N 1
ATOM 805 C CA . GLY A 1 98 ? -7.410 -4.621 18.694 1.00 92.69 98 GLY A CA 1
ATOM 806 C C . GLY A 1 98 ? -8.539 -3.616 18.929 1.00 92.69 98 GLY A C 1
ATOM 807 O O . GLY A 1 98 ? -9.635 -4.034 19.306 1.00 92.69 98 GLY A O 1
ATOM 808 N N . LYS A 1 99 ? -8.308 -2.312 18.733 1.00 94.31 99 LYS A N 1
ATOM 809 C CA . LYS A 1 99 ? -9.289 -1.265 19.035 1.00 94.31 99 LYS A CA 1
ATOM 810 C C . LYS A 1 99 ? -9.723 -0.556 17.764 1.00 94.31 99 LYS A C 1
ATOM 812 O O . LYS A 1 99 ? -8.950 0.149 17.127 1.00 94.31 99 LYS A O 1
ATOM 817 N N . MET A 1 100 ? -10.998 -0.711 17.423 1.00 96.38 100 MET A N 1
ATOM 818 C CA . MET A 1 100 ? -11.595 0.060 16.341 1.00 96.38 100 MET A CA 1
ATOM 819 C C . MET A 1 100 ? -11.760 1.519 16.784 1.00 96.38 100 MET A C 1
ATOM 821 O O . MET A 1 100 ? -12.401 1.750 17.811 1.00 96.38 100 MET A O 1
ATOM 825 N N . PRO A 1 101 ? -11.191 2.505 16.067 1.00 95.81 101 PRO A N 1
ATOM 826 C CA . PRO A 1 101 ? -11.428 3.901 16.395 1.00 95.81 101 PRO A CA 1
ATOM 827 C C . PRO A 1 101 ? -12.848 4.324 15.993 1.00 95.81 101 PRO A C 1
ATOM 829 O O . PRO A 1 101 ? -13.426 3.783 15.053 1.00 95.81 101 PRO A O 1
ATOM 832 N N . ASP A 1 102 ? -13.390 5.342 16.659 1.00 96.00 102 ASP A N 1
ATOM 833 C CA . ASP A 1 102 ? -14.646 5.966 16.238 1.00 96.00 102 ASP A CA 1
ATOM 834 C C . ASP A 1 102 ? -14.440 6.823 14.977 1.00 96.00 102 ASP A C 1
ATOM 836 O O . ASP A 1 102 ? -13.439 7.543 14.843 1.00 96.00 102 ASP A O 1
ATOM 840 N N . GLY A 1 103 ? -15.416 6.810 14.069 1.00 96.56 103 GLY A N 1
ATOM 841 C CA . GLY A 1 103 ? -15.436 7.664 12.882 1.00 96.56 103 GLY A CA 1
ATOM 842 C C . GLY A 1 103 ? -16.038 6.991 11.655 1.00 96.56 103 GLY A C 1
ATOM 843 O O . GLY A 1 103 ? -16.607 5.906 11.739 1.00 96.56 103 GLY A O 1
ATOM 844 N N . GLU A 1 104 ? -15.895 7.652 10.509 1.00 98.12 104 GLU A N 1
ATOM 845 C CA . GLU A 1 104 ? -16.244 7.082 9.206 1.00 98.12 104 GLU A CA 1
ATOM 846 C C . GLU A 1 104 ? -14.986 6.631 8.471 1.00 98.12 104 GLU A C 1
ATOM 848 O O . GLU A 1 104 ? -13.946 7.294 8.526 1.00 98.12 104 GLU A O 1
ATOM 853 N N . PHE A 1 105 ? -15.097 5.510 7.763 1.00 98.44 105 PHE A N 1
ATOM 854 C CA . PHE A 1 105 ? -13.983 4.861 7.085 1.00 98.44 105 PHE A CA 1
ATOM 855 C C . PHE A 1 105 ? -14.198 4.880 5.584 1.00 98.44 105 PHE A C 1
ATOM 857 O O . PHE A 1 105 ? -15.286 4.584 5.088 1.00 98.44 105 PHE A O 1
ATOM 864 N N . TRP A 1 106 ? -13.135 5.213 4.864 1.00 98.50 106 TRP A N 1
ATOM 865 C CA . TRP A 1 106 ? -13.167 5.410 3.427 1.00 98.50 106 TRP A CA 1
ATOM 866 C C . TRP A 1 106 ? -12.007 4.687 2.767 1.00 98.50 106 TRP A C 1
ATOM 868 O O . TRP A 1 106 ? -10.881 4.721 3.259 1.00 98.50 106 TRP A O 1
ATOM 878 N N . MET A 1 107 ? -12.261 4.074 1.621 1.00 98.25 107 MET A N 1
ATOM 879 C CA . MET A 1 107 ? -11.253 3.378 0.831 1.00 98.25 107 MET A CA 1
ATOM 880 C C . MET A 1 107 ? -11.315 3.856 -0.613 1.00 98.25 107 MET A C 1
ATOM 882 O O . MET A 1 107 ? -12.395 4.001 -1.179 1.00 98.25 107 MET A O 1
ATOM 886 N N . TYR A 1 108 ? -10.157 4.103 -1.218 1.00 98.31 108 TYR A N 1
ATOM 887 C CA . TYR A 1 108 ? -10.072 4.412 -2.643 1.00 98.31 108 TYR A CA 1
ATOM 888 C C . TYR A 1 108 ? -9.959 3.105 -3.424 1.00 98.31 108 TYR A C 1
ATOM 890 O O . TYR A 1 108 ? -9.003 2.370 -3.215 1.00 98.31 108 TYR A O 1
ATOM 898 N N . ILE A 1 109 ? -10.906 2.797 -4.309 1.00 97.12 109 ILE A N 1
ATOM 899 C CA . ILE A 1 109 ? -10.940 1.551 -5.098 1.00 97.12 109 ILE A CA 1
ATOM 900 C C . ILE A 1 109 ? -10.693 1.894 -6.574 1.00 97.12 109 ILE A C 1
ATOM 902 O O . ILE A 1 109 ? -11.324 2.828 -7.076 1.00 97.12 109 ILE A O 1
ATOM 906 N N . PRO A 1 110 ? -9.766 1.216 -7.278 1.00 96.69 110 PRO A N 1
ATOM 907 C CA . PRO A 1 110 ? -9.414 1.572 -8.650 1.00 96.69 110 PRO A CA 1
ATOM 908 C C . PRO A 1 110 ? -10.600 1.397 -9.603 1.00 96.69 110 PRO A C 1
ATOM 910 O O . PRO A 1 110 ? -11.310 0.393 -9.568 1.00 96.69 110 PRO A O 1
ATOM 913 N N . ILE A 1 111 ? -10.781 2.355 -10.512 1.00 94.69 111 ILE A N 1
ATOM 914 C CA . ILE A 1 111 ? -11.750 2.247 -11.605 1.00 94.69 111 ILE A CA 1
ATOM 915 C C . ILE A 1 111 ? -11.152 1.352 -12.688 1.00 94.69 111 ILE A C 1
ATOM 917 O O . ILE A 1 111 ? -10.079 1.648 -13.212 1.00 94.69 111 ILE A O 1
ATOM 921 N N . ALA A 1 112 ? -11.889 0.306 -13.072 1.00 92.06 112 ALA A N 1
ATOM 922 C CA . ALA A 1 112 ? -11.515 -0.625 -14.139 1.00 92.06 112 ALA A CA 1
ATOM 923 C C . ALA A 1 112 ? -10.100 -1.217 -13.945 1.00 92.06 112 ALA A C 1
ATOM 925 O O . ALA A 1 112 ? -9.202 -0.925 -14.747 1.00 92.06 112 ALA A O 1
ATOM 926 N N . PRO A 1 113 ? -9.896 -2.035 -12.891 1.00 94.75 113 PRO A N 1
ATOM 927 C CA . PRO A 1 113 ? -8.601 -2.631 -12.600 1.00 94.75 113 PRO A CA 1
ATOM 928 C C . PRO A 1 113 ? -8.084 -3.443 -13.791 1.00 94.75 113 PRO A C 1
ATOM 930 O O . PRO A 1 113 ? -8.834 -4.120 -14.500 1.00 94.75 113 PRO A O 1
ATOM 933 N N . LYS A 1 114 ? -6.782 -3.335 -14.039 1.00 96.38 114 LYS A N 1
ATOM 934 C CA . LYS A 1 114 ? -6.070 -4.001 -15.130 1.00 96.38 114 LYS A CA 1
ATOM 935 C C . LYS A 1 114 ? -4.675 -4.376 -14.673 1.00 96.38 114 LYS A C 1
ATOM 937 O O . LYS A 1 114 ? -4.012 -3.617 -13.975 1.00 96.38 114 LYS A O 1
ATOM 942 N N . VAL A 1 115 ? -4.214 -5.526 -15.134 1.00 97.19 115 VAL A N 1
ATOM 943 C CA . VAL A 1 115 ? -2.888 -6.035 -14.790 1.00 97.19 115 VAL A CA 1
ATOM 944 C C . VAL A 1 115 ? -1.772 -5.162 -15.387 1.00 97.19 115 VAL A C 1
ATOM 946 O O . VAL A 1 115 ? -1.983 -4.515 -16.424 1.00 97.19 115 VAL A O 1
ATOM 949 N N . PRO A 1 116 ? -0.575 -5.133 -14.775 1.00 97.62 116 PRO A N 1
ATOM 950 C CA . PRO A 1 116 ? 0.562 -4.394 -15.295 1.00 97.62 116 PRO A CA 1
ATOM 951 C C . PRO A 1 116 ? 1.017 -4.969 -16.637 1.00 97.62 116 PRO A C 1
ATOM 953 O O . PRO A 1 116 ? 0.857 -6.151 -16.940 1.00 97.62 116 PRO A O 1
ATOM 956 N N . THR A 1 117 ? 1.626 -4.116 -17.452 1.00 97.75 117 THR A N 1
ATOM 957 C CA . THR A 1 117 ? 2.176 -4.491 -18.762 1.00 97.75 117 THR A CA 1
ATOM 958 C C . THR A 1 117 ? 3.557 -3.879 -18.919 1.00 97.75 117 THR A C 1
ATOM 960 O O . THR A 1 117 ? 3.946 -3.024 -18.132 1.00 97.75 117 THR A O 1
ATOM 963 N N . THR A 1 118 ? 4.288 -4.224 -19.974 1.00 95.75 118 THR A N 1
ATOM 964 C CA . THR A 1 118 ? 5.583 -3.585 -20.265 1.00 95.75 118 THR A CA 1
ATOM 965 C C . THR A 1 118 ? 5.474 -2.075 -20.515 1.00 95.75 118 THR A C 1
ATOM 967 O O . THR A 1 118 ? 6.455 -1.365 -20.340 1.00 95.75 118 THR A O 1
ATOM 970 N N . LYS A 1 119 ? 4.288 -1.558 -20.876 1.00 96.31 119 LYS A N 1
ATOM 971 C CA . LYS A 1 119 ? 4.022 -0.111 -21.018 1.00 96.31 119 LYS A CA 1
ATOM 972 C C . LYS A 1 119 ? 3.664 0.572 -19.695 1.00 96.31 119 LYS A C 1
ATOM 974 O O . LYS A 1 119 ? 3.759 1.791 -19.583 1.00 96.31 119 LYS A O 1
ATOM 979 N N . THR A 1 120 ? 3.186 -0.198 -18.723 1.00 97.19 120 THR A N 1
ATOM 980 C CA . THR A 1 120 ? 2.778 0.266 -17.390 1.00 97.19 120 THR A CA 1
ATOM 981 C C . THR A 1 120 ? 3.232 -0.748 -16.337 1.00 97.19 120 THR A C 1
ATOM 983 O O . THR A 1 120 ? 2.384 -1.413 -15.733 1.00 97.19 120 THR A O 1
ATOM 986 N N . PRO A 1 121 ? 4.549 -0.936 -16.147 1.00 97.88 121 PRO A N 1
ATOM 987 C CA . PRO A 1 121 ? 5.077 -1.922 -15.214 1.00 97.88 121 PRO A CA 1
ATOM 988 C C . PRO A 1 121 ? 4.844 -1.511 -13.758 1.00 97.88 121 PRO A C 1
ATOM 990 O O . PRO A 1 121 ? 4.553 -0.353 -13.449 1.00 97.88 121 PRO A O 1
ATOM 993 N N . ILE A 1 122 ? 5.012 -2.456 -12.843 1.00 98.44 122 ILE A N 1
ATOM 994 C CA . ILE A 1 122 ? 5.243 -2.164 -11.428 1.00 98.44 122 ILE A CA 1
ATOM 995 C C . ILE A 1 122 ? 6.579 -1.419 -11.323 1.00 98.44 122 ILE A C 1
ATOM 997 O O . ILE A 1 122 ? 7.561 -1.803 -11.954 1.00 98.44 122 ILE A O 1
ATOM 1001 N N . THR A 1 123 ? 6.629 -0.353 -10.532 1.00 97.94 123 THR A N 1
ATOM 1002 C CA . THR A 1 123 ? 7.848 0.442 -10.315 1.00 97.94 123 THR A CA 1
ATOM 1003 C C . THR A 1 123 ? 8.436 0.139 -8.947 1.00 97.94 123 THR A C 1
ATOM 1005 O O . THR A 1 123 ? 7.734 0.281 -7.939 1.00 97.94 123 THR A O 1
ATOM 1008 N N . GLN A 1 124 ? 9.717 -0.224 -8.889 1.00 98.19 124 GLN A N 1
ATOM 1009 C CA . GLN A 1 124 ? 10.420 -0.502 -7.640 1.00 98.19 124 GLN A CA 1
ATOM 1010 C C . GLN A 1 124 ? 10.347 0.648 -6.640 1.00 98.19 124 GLN A C 1
ATOM 1012 O O . GLN A 1 124 ? 10.137 0.404 -5.459 1.00 98.19 124 GLN A O 1
ATOM 1017 N N . THR A 1 125 ? 10.442 1.897 -7.082 1.00 97.81 125 THR A N 1
ATOM 1018 C CA . THR A 1 125 ? 10.380 3.058 -6.184 1.00 97.81 125 THR A CA 1
ATOM 1019 C C . THR A 1 125 ? 9.020 3.212 -5.493 1.00 97.81 125 THR A C 1
ATOM 1021 O O . THR A 1 125 ? 8.945 3.744 -4.385 1.00 97.81 125 THR A O 1
ATOM 1024 N N . MET A 1 126 ? 7.934 2.713 -6.096 1.00 97.50 126 MET A N 1
ATOM 1025 C CA . MET A 1 126 ? 6.624 2.633 -5.441 1.00 97.50 126 MET A CA 1
ATOM 1026 C C . MET A 1 126 ? 6.563 1.477 -4.439 1.00 97.50 126 MET A C 1
ATOM 1028 O O . MET A 1 126 ? 6.039 1.663 -3.339 1.00 97.50 126 MET A O 1
ATOM 1032 N N . VAL A 1 127 ? 7.116 0.313 -4.804 1.00 98.50 127 VAL A N 1
ATOM 1033 C CA . VAL A 1 127 ? 7.273 -0.829 -3.889 1.00 98.50 127 VAL A CA 1
ATOM 1034 C C . VAL A 1 127 ? 8.058 -0.389 -2.654 1.00 98.50 127 VAL A C 1
ATOM 1036 O O . VAL A 1 127 ? 7.595 -0.590 -1.536 1.00 98.50 127 VAL A O 1
ATOM 1039 N N . ASP A 1 128 ? 9.182 0.301 -2.846 1.00 98.50 128 ASP A N 1
ATOM 1040 C CA . ASP A 1 128 ? 10.050 0.772 -1.770 1.00 98.50 128 ASP A CA 1
ATOM 1041 C C . ASP A 1 128 ? 9.291 1.639 -0.760 1.00 98.50 128 ASP A C 1
ATOM 1043 O O . ASP A 1 128 ? 9.433 1.445 0.441 1.00 98.50 128 ASP A O 1
ATOM 1047 N N . VAL A 1 129 ? 8.434 2.551 -1.229 1.00 98.25 129 VAL A N 1
ATOM 1048 C CA . VAL A 1 129 ? 7.635 3.432 -0.361 1.00 98.25 129 VAL A CA 1
ATOM 1049 C C . VAL A 1 129 ? 6.624 2.660 0.488 1.00 98.25 129 VAL A C 1
ATOM 1051 O O . VAL A 1 129 ? 6.449 2.980 1.668 1.00 98.25 129 VAL A O 1
ATOM 1054 N N . ILE A 1 130 ? 5.944 1.670 -0.100 1.00 98.44 130 ILE A N 1
ATOM 1055 C CA . ILE A 1 130 ? 4.958 0.842 0.612 1.00 98.44 130 ILE A CA 1
ATOM 1056 C C . ILE A 1 130 ? 5.667 -0.048 1.634 1.00 98.44 130 ILE A C 1
ATOM 1058 O O . ILE A 1 130 ? 5.250 -0.119 2.792 1.00 98.44 130 ILE A O 1
ATOM 1062 N N . ILE A 1 131 ? 6.756 -0.700 1.224 1.00 98.50 131 ILE A N 1
ATOM 1063 C CA . ILE A 1 131 ? 7.491 -1.631 2.076 1.00 98.50 131 ILE A CA 1
ATOM 1064 C C . ILE A 1 131 ? 8.232 -0.900 3.199 1.00 98.50 131 ILE A C 1
ATOM 1066 O O . ILE A 1 131 ? 8.187 -1.366 4.333 1.00 98.50 131 ILE A O 1
ATOM 1070 N N . ASP A 1 132 ? 8.828 0.266 2.942 1.00 98.19 132 ASP A N 1
ATOM 1071 C CA . ASP A 1 132 ? 9.430 1.116 3.979 1.00 98.19 132 ASP A CA 1
ATOM 1072 C C . ASP A 1 132 ? 8.422 1.509 5.065 1.00 98.19 132 ASP A C 1
ATOM 1074 O O . ASP A 1 132 ? 8.697 1.356 6.256 1.00 98.19 132 ASP A O 1
ATOM 1078 N N . ALA A 1 133 ? 7.215 1.919 4.664 1.00 97.19 133 ALA A N 1
ATOM 1079 C CA . ALA A 1 133 ? 6.151 2.232 5.611 1.00 97.19 133 ALA A CA 1
ATOM 1080 C C . ALA A 1 133 ? 5.768 1.012 6.458 1.00 97.19 133 ALA A C 1
ATOM 1082 O O . ALA A 1 133 ? 5.663 1.117 7.679 1.00 97.19 133 ALA A O 1
ATOM 1083 N N . CYS A 1 134 ? 5.630 -0.160 5.838 1.00 98.06 134 CYS A N 1
ATOM 1084 C CA . CYS A 1 134 ? 5.308 -1.384 6.566 1.00 98.06 134 CYS A CA 1
ATOM 1085 C C . CYS A 1 134 ? 6.444 -1.815 7.508 1.00 98.06 134 CYS A C 1
ATOM 1087 O O . CYS A 1 134 ? 6.182 -2.218 8.637 1.00 98.06 134 CYS A O 1
ATOM 1089 N N . MET A 1 135 ? 7.704 -1.666 7.087 1.00 97.44 135 MET A N 1
ATOM 1090 C CA . MET A 1 135 ? 8.875 -1.955 7.923 1.00 97.44 135 MET A CA 1
ATOM 1091 C C . MET A 1 135 ? 8.977 -1.021 9.129 1.00 97.44 135 MET A C 1
ATOM 1093 O O . MET A 1 135 ? 9.482 -1.441 10.168 1.00 97.44 135 MET A O 1
ATOM 1097 N N . SER A 1 136 ? 8.503 0.225 9.011 1.00 96.00 136 SER A N 1
ATOM 1098 C CA . SER A 1 136 ? 8.465 1.166 10.137 1.00 96.00 136 SER A CA 1
ATOM 1099 C C . SER A 1 136 ? 7.516 0.729 11.261 1.00 96.00 136 SER A C 1
ATOM 1101 O O . SER A 1 136 ? 7.691 1.159 12.398 1.00 96.00 136 SER A O 1
ATOM 1103 N N . ILE A 1 137 ? 6.554 -0.151 10.954 1.00 96.06 137 ILE A N 1
ATOM 1104 C CA . ILE A 1 137 ? 5.677 -0.809 11.931 1.00 96.06 137 ILE A CA 1
ATOM 1105 C C . ILE A 1 137 ? 6.399 -2.031 12.506 1.00 96.06 137 ILE A C 1
ATOM 1107 O O . ILE A 1 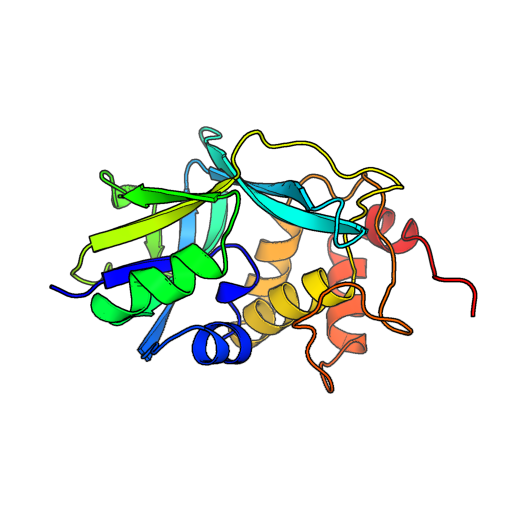137 ? 6.650 -2.101 13.707 1.00 96.06 137 ILE A O 1
ATOM 1111 N N . SER A 1 138 ? 6.757 -2.989 11.645 1.00 97.62 138 SER A N 1
ATOM 1112 C CA . SER A 1 138 ? 7.626 -4.118 11.984 1.00 97.62 138 SER A CA 1
ATOM 1113 C C . SER A 1 138 ? 8.104 -4.851 10.726 1.00 97.62 138 SER A C 1
ATOM 1115 O O . SER A 1 138 ? 7.484 -4.787 9.663 1.00 97.62 138 SER A O 1
ATOM 1117 N N . GLU A 1 139 ? 9.183 -5.633 10.844 1.00 98.19 139 GLU A N 1
ATOM 1118 C CA . GLU A 1 139 ? 9.619 -6.512 9.749 1.00 98.19 139 GLU A CA 1
ATOM 1119 C C . GLU A 1 139 ? 8.555 -7.570 9.409 1.00 98.19 139 GLU A C 1
ATOM 1121 O O . GLU A 1 139 ? 8.324 -7.853 8.235 1.00 98.19 139 GLU A O 1
ATOM 1126 N N . SER A 1 140 ? 7.859 -8.121 10.412 1.00 98.25 140 SER A N 1
ATOM 1127 C CA . SER A 1 140 ? 6.787 -9.100 10.188 1.00 98.25 140 SER A CA 1
ATOM 1128 C C . SER A 1 140 ? 5.615 -8.508 9.407 1.00 98.25 140 SER A C 1
ATOM 1130 O O . SER A 1 140 ? 5.109 -9.158 8.497 1.00 98.25 140 SER A O 1
ATOM 1132 N N . PHE A 1 141 ? 5.233 -7.261 9.691 1.00 98.25 141 PHE A N 1
ATOM 1133 C CA . PHE A 1 141 ? 4.174 -6.563 8.969 1.00 98.25 141 PHE A CA 1
ATOM 1134 C C . PHE A 1 141 ? 4.585 -6.246 7.525 1.00 98.25 141 PHE A C 1
ATOM 1136 O O . PHE A 1 141 ? 3.773 -6.347 6.607 1.00 98.25 141 PHE A O 1
ATOM 1143 N N . ALA A 1 142 ? 5.861 -5.927 7.289 1.00 98.62 142 ALA A N 1
ATOM 1144 C CA . ALA A 1 142 ? 6.399 -5.769 5.939 1.00 98.62 142 ALA A CA 1
ATOM 1145 C C . ALA A 1 142 ? 6.394 -7.080 5.142 1.00 98.62 142 ALA A C 1
ATOM 1147 O O . ALA A 1 142 ? 5.996 -7.084 3.979 1.00 98.62 142 ALA A O 1
ATOM 1148 N N . LYS A 1 143 ? 6.781 -8.197 5.766 1.00 98.81 143 LYS A N 1
ATOM 1149 C CA . LYS A 1 143 ? 6.710 -9.528 5.143 1.00 98.81 143 LYS A CA 1
ATOM 1150 C C . LYS A 1 143 ? 5.269 -9.904 4.811 1.00 98.81 143 LYS A C 1
ATOM 1152 O O . LYS A 1 143 ? 4.986 -10.303 3.686 1.00 98.81 143 LYS A O 1
ATOM 1157 N N . GLU A 1 144 ? 4.348 -9.689 5.747 1.00 98.62 144 GLU A N 1
ATOM 1158 C CA . GLU A 1 144 ? 2.916 -9.898 5.526 1.00 98.62 144 GLU A CA 1
ATOM 1159 C C . GLU A 1 144 ? 2.390 -9.024 4.379 1.00 98.62 144 GLU A C 1
ATOM 1161 O O . GLU A 1 144 ? 1.681 -9.517 3.509 1.00 98.62 144 GLU A O 1
ATOM 1166 N N . CYS A 1 145 ? 2.804 -7.754 4.310 1.00 98.69 145 CYS A N 1
ATOM 1167 C CA . CYS A 1 145 ? 2.468 -6.849 3.213 1.00 98.69 145 CYS A CA 1
ATOM 1168 C C . CYS A 1 145 ? 2.894 -7.404 1.846 1.00 98.69 145 CYS A C 1
ATOM 1170 O O . CYS A 1 145 ? 2.098 -7.399 0.907 1.00 98.69 145 CYS A O 1
ATOM 1172 N N . ILE A 1 146 ? 4.119 -7.925 1.733 1.00 98.81 146 ILE A N 1
ATOM 1173 C CA . ILE A 1 146 ? 4.633 -8.509 0.487 1.00 98.81 146 ILE A CA 1
ATOM 1174 C C . ILE A 1 146 ? 3.835 -9.759 0.106 1.00 98.81 146 ILE A C 1
ATOM 1176 O O . ILE A 1 146 ? 3.364 -9.857 -1.025 1.00 98.81 146 ILE A O 1
ATOM 1180 N N . LEU A 1 147 ? 3.663 -10.679 1.059 1.00 98.69 147 LEU A N 1
ATOM 1181 C CA . LEU A 1 147 ? 3.035 -11.986 0.845 1.00 98.69 147 LEU A CA 1
ATOM 1182 C C . LEU A 1 147 ? 1.527 -11.904 0.569 1.00 98.69 147 LEU A C 1
ATOM 1184 O O . LEU A 1 147 ? 0.984 -12.793 -0.073 1.00 98.69 147 LEU A O 1
ATOM 1188 N N . THR A 1 148 ? 0.861 -10.846 1.038 1.00 98.56 148 THR A N 1
ATOM 1189 C CA . THR A 1 148 ? -0.569 -10.575 0.781 1.00 9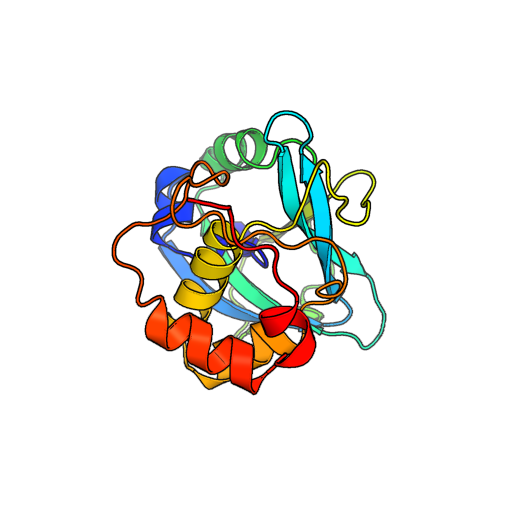8.56 148 THR A CA 1
ATOM 1190 C C . THR A 1 148 ? -0.805 -9.623 -0.395 1.00 98.56 148 THR A C 1
ATOM 1192 O O . THR A 1 148 ? -1.941 -9.248 -0.684 1.00 98.56 148 THR A O 1
ATOM 1195 N N . THR A 1 149 ? 0.265 -9.204 -1.079 1.00 98.62 149 THR A N 1
ATOM 1196 C CA . THR A 1 149 ? 0.164 -8.483 -2.349 1.00 98.62 149 THR A CA 1
ATOM 1197 C C . THR A 1 149 ? 0.281 -9.480 -3.489 1.00 98.62 149 THR A C 1
ATOM 1199 O O . THR A 1 149 ? 1.238 -10.246 -3.543 1.00 98.62 149 THR A O 1
ATOM 1202 N N . ASN A 1 150 ? -0.655 -9.432 -4.426 1.00 98.00 150 ASN A N 1
ATOM 1203 C CA . ASN A 1 150 ? -0.666 -10.300 -5.595 1.00 98.00 150 ASN A CA 1
ATOM 1204 C C . ASN A 1 150 ? -0.112 -9.597 -6.836 1.00 98.00 150 ASN A C 1
ATOM 1206 O O . ASN A 1 150 ? 0.117 -8.385 -6.854 1.00 98.00 150 ASN A O 1
ATOM 1210 N N . ASP A 1 151 ? 0.038 -10.381 -7.905 1.00 97.69 151 ASP A N 1
ATOM 1211 C CA . ASP A 1 151 ? 0.360 -9.900 -9.249 1.00 97.69 151 ASP A CA 1
ATOM 1212 C C . ASP A 1 151 ? 1.820 -9.436 -9.420 1.00 97.69 151 ASP A C 1
ATOM 1214 O O . ASP A 1 151 ? 2.147 -8.647 -10.304 1.00 97.69 151 ASP A O 1
ATOM 1218 N N . TRP A 1 152 ? 2.728 -9.996 -8.612 1.00 98.31 152 TRP A N 1
ATOM 1219 C CA . TRP A 1 152 ? 4.181 -9.816 -8.731 1.00 98.31 152 TRP A CA 1
ATOM 1220 C C . TRP A 1 152 ? 4.790 -10.447 -9.994 1.00 98.31 152 TRP A C 1
ATOM 1222 O O . TRP A 1 152 ? 5.895 -10.077 -10.382 1.00 98.31 152 TRP A O 1
ATOM 1232 N N . GLN A 1 153 ? 4.093 -11.388 -10.640 1.00 97.62 153 GLN A N 1
ATOM 1233 C CA . GLN A 1 153 ? 4.540 -12.044 -11.875 1.00 97.62 153 GLN A CA 1
ATOM 1234 C C . GLN A 1 153 ? 4.487 -11.140 -13.116 1.00 97.62 153 GLN A C 1
ATOM 1236 O O . GLN A 1 153 ? 5.047 -11.487 -14.155 1.00 97.62 153 GLN A O 1
ATOM 1241 N N . TYR A 1 154 ? 3.785 -10.008 -13.043 1.00 98.25 154 TYR A N 1
ATOM 1242 C CA . TYR A 1 154 ? 3.692 -9.060 -14.152 1.00 98.25 154 TYR A CA 1
ATOM 1243 C C . TYR A 1 154 ? 4.935 -8.163 -14.244 1.00 98.25 154 TYR A C 1
ATOM 1245 O O . TYR A 1 154 ? 5.714 -8.094 -13.294 1.00 98.25 154 TYR A O 1
ATOM 1253 N N . PRO A 1 155 ? 5.143 -7.451 -15.375 1.00 97.88 155 PRO A N 1
ATOM 1254 C CA . PRO A 1 155 ? 6.337 -6.639 -15.577 1.00 97.88 155 PRO A CA 1
ATOM 1255 C C . PRO A 1 155 ? 6.605 -5.683 -14.413 1.00 97.88 155 PRO A C 1
ATOM 1257 O O . PRO A 1 155 ? 5.766 -4.845 -14.081 1.00 97.88 155 PRO A O 1
ATOM 1260 N N . TRP A 1 156 ? 7.796 -5.800 -13.833 1.00 98.25 156 TRP A N 1
ATOM 1261 C CA . TRP A 1 156 ? 8.274 -5.018 -12.700 1.00 98.25 156 TRP A CA 1
ATOM 1262 C C . TRP A 1 156 ? 9.664 -4.486 -13.029 1.00 98.25 156 TRP A C 1
ATOM 1264 O O . TRP A 1 156 ? 10.558 -5.262 -13.351 1.00 98.25 156 TRP A O 1
ATOM 1274 N N . VAL A 1 157 ? 9.833 -3.167 -12.988 1.00 97.94 157 VAL A N 1
ATOM 1275 C CA . VAL A 1 157 ? 11.078 -2.473 -13.333 1.00 97.94 157 VAL A CA 1
ATOM 1276 C C . VAL A 1 157 ? 11.750 -1.930 -12.074 1.00 97.94 157 VAL A C 1
ATOM 1278 O O . VAL A 1 157 ? 11.098 -1.303 -11.231 1.00 97.94 157 VAL A O 1
ATOM 1281 N N . ASN A 1 158 ? 13.062 -2.136 -11.967 1.00 97.75 158 ASN A N 1
ATOM 1282 C CA . ASN A 1 158 ? 13.915 -1.451 -11.005 1.00 97.75 158 ASN A CA 1
ATOM 1283 C C . ASN A 1 158 ? 14.235 -0.028 -11.491 1.00 97.75 158 ASN A C 1
ATOM 1285 O O . ASN A 1 158 ? 15.292 0.231 -12.052 1.00 97.75 158 ASN A O 1
ATOM 1289 N N . ASP A 1 159 ? 13.310 0.900 -11.250 1.00 96.75 159 ASP A N 1
ATOM 1290 C CA . ASP A 1 159 ? 13.396 2.307 -11.663 1.00 96.75 159 ASP A CA 1
ATOM 1291 C C . ASP A 1 159 ? 14.157 3.192 -10.657 1.00 96.75 159 ASP A C 1
ATOM 1293 O O . ASP A 1 159 ? 13.992 4.408 -10.633 1.00 96.75 159 ASP A O 1
ATOM 1297 N N . ARG A 1 160 ? 14.970 2.617 -9.760 1.00 96.06 160 ARG A N 1
ATOM 1298 C CA . ARG A 1 160 ? 15.637 3.392 -8.695 1.00 96.06 160 ARG A CA 1
ATOM 1299 C C . ARG A 1 160 ? 16.650 4.411 -9.225 1.00 96.06 160 ARG A C 1
ATOM 1301 O O . ARG A 1 160 ? 16.833 5.448 -8.591 1.00 96.06 160 ARG A O 1
ATOM 1308 N N . SER A 1 161 ? 17.305 4.129 -10.352 1.00 94.50 161 SER A N 1
ATOM 1309 C CA . SER A 1 161 ? 18.231 5.057 -11.023 1.00 94.50 161 SER A CA 1
ATOM 1310 C C . SER A 1 161 ? 17.491 6.220 -11.689 1.00 94.50 161 SER A C 1
ATOM 1312 O O . SER A 1 161 ? 17.987 7.348 -11.675 1.00 94.50 161 SER A O 1
ATOM 1314 N N . LYS A 1 162 ? 16.291 5.966 -12.227 1.00 94.31 162 LYS A N 1
ATOM 1315 C CA . LYS A 1 162 ? 15.432 6.963 -12.872 1.00 94.31 162 LYS A CA 1
ATOM 1316 C C . LYS A 1 162 ? 13.961 6.798 -12.448 1.00 94.31 162 LYS A C 1
ATOM 1318 O O . LYS A 1 162 ? 13.148 6.279 -13.212 1.00 94.31 162 LYS A O 1
ATOM 1323 N N . PRO A 1 163 ? 13.586 7.296 -11.253 1.00 95.50 163 PRO A N 1
ATOM 1324 C CA . PRO A 1 163 ? 12.266 7.051 -10.676 1.00 95.50 163 PRO A CA 1
ATOM 1325 C C . PRO A 1 163 ? 11.098 7.467 -11.576 1.00 95.50 163 PRO A C 1
ATOM 1327 O O . PRO A 1 163 ? 10.949 8.640 -11.928 1.00 95.50 163 PRO A O 1
ATOM 1330 N N . LEU A 1 164 ? 10.213 6.514 -11.870 1.00 95.06 164 LEU A N 1
ATOM 1331 C CA . LEU A 1 164 ? 8.940 6.735 -12.559 1.00 95.06 164 LEU A CA 1
ATOM 1332 C C . LEU A 1 164 ? 7.828 7.118 -11.577 1.00 95.06 164 LEU A C 1
ATOM 1334 O O . LEU A 1 164 ? 6.872 7.807 -11.944 1.00 95.06 164 LEU A O 1
ATOM 1338 N N . TYR A 1 165 ? 7.930 6.702 -10.310 1.00 95.56 165 TYR A N 1
ATOM 1339 C CA . TYR A 1 165 ? 6.997 7.139 -9.276 1.00 95.56 165 TYR A CA 1
ATOM 1340 C C . TYR A 1 165 ? 7.312 8.588 -8.842 1.00 95.56 165 TYR A C 1
ATOM 1342 O O . TYR A 1 165 ? 8.338 8.844 -8.201 1.00 95.56 165 TYR A O 1
ATOM 1350 N N . PRO A 1 166 ? 6.420 9.566 -9.105 1.00 93.25 166 PRO A N 1
ATOM 1351 C CA . PRO A 1 166 ? 6.719 10.987 -8.890 1.00 93.25 166 PRO A CA 1
ATOM 1352 C C . PRO A 1 166 ? 6.866 11.371 -7.414 1.00 93.25 166 PRO A C 1
ATOM 1354 O O . PRO A 1 166 ? 7.367 12.446 -7.101 1.00 93.25 166 PRO A O 1
ATOM 1357 N N . ARG A 1 167 ? 6.409 10.513 -6.494 1.00 94.88 167 ARG A N 1
ATOM 1358 C CA . ARG A 1 167 ? 6.511 10.731 -5.046 1.00 94.88 167 ARG A CA 1
ATOM 1359 C C . ARG A 1 167 ? 7.451 9.720 -4.390 1.00 94.88 167 ARG A C 1
ATOM 1361 O O . ARG A 1 167 ? 7.232 9.367 -3.236 1.00 94.88 167 ARG A O 1
ATOM 1368 N N . HIS A 1 168 ? 8.447 9.214 -5.116 1.00 95.44 168 HIS A N 1
ATOM 1369 C CA . HIS A 1 168 ? 9.491 8.382 -4.522 1.00 95.44 168 HIS A CA 1
ATOM 1370 C C . HIS A 1 168 ? 10.171 9.115 -3.353 1.00 95.44 168 HIS A C 1
ATOM 1372 O O . HIS A 1 168 ? 10.157 10.347 -3.261 1.00 95.44 168 HIS A O 1
ATOM 1378 N N . LEU A 1 169 ? 10.749 8.344 -2.437 1.00 95.06 169 LEU A N 1
ATOM 1379 C CA . LEU A 1 169 ? 11.488 8.872 -1.297 1.00 95.06 169 LEU A CA 1
ATOM 1380 C C . LEU A 1 169 ? 12.966 8.530 -1.461 1.00 95.06 169 LEU A C 1
ATOM 1382 O O . LEU A 1 169 ? 13.315 7.394 -1.769 1.00 95.06 169 LEU A O 1
ATOM 1386 N N . SER A 1 170 ? 13.833 9.515 -1.242 1.00 91.50 170 SER A N 1
ATOM 1387 C CA . SER A 1 170 ? 15.273 9.302 -1.138 1.00 91.50 170 SER A CA 1
ATOM 1388 C C . SER A 1 170 ? 15.654 8.856 0.279 1.00 91.50 170 SER A C 1
ATOM 1390 O O . SER A 1 170 ? 14.941 9.122 1.249 1.00 91.50 170 SER A O 1
ATOM 1392 N N . GLY A 1 171 ? 16.787 8.159 0.404 1.00 90.69 171 GLY A N 1
ATOM 1393 C CA . GLY A 1 171 ? 17.327 7.733 1.701 1.00 90.69 171 GLY A CA 1
ATOM 1394 C C . GLY A 1 171 ? 16.619 6.537 2.348 1.00 90.69 171 GLY A C 1
ATOM 1395 O O . GLY A 1 171 ? 16.880 6.248 3.514 1.00 90.69 171 GLY A O 1
ATOM 1396 N N . LEU A 1 172 ? 15.742 5.835 1.620 1.00 95.06 172 LEU A N 1
ATOM 1397 C CA . LEU A 1 172 ? 15.181 4.564 2.082 1.00 95.06 172 LEU A CA 1
ATOM 1398 C C . LEU A 1 172 ? 16.275 3.493 2.157 1.00 95.06 172 LEU A C 1
ATOM 1400 O O . LEU A 1 172 ? 17.211 3.481 1.355 1.00 95.06 172 LEU A O 1
ATOM 1404 N N . SER A 1 173 ? 16.147 2.554 3.097 1.00 95.50 173 SER A N 1
ATOM 1405 C CA . SER A 1 173 ? 17.093 1.440 3.222 1.00 95.50 173 SER A CA 1
ATOM 1406 C C . SER A 1 173 ? 16.807 0.361 2.170 1.00 95.50 173 SER A C 1
ATOM 1408 O O . SER A 1 173 ? 16.260 -0.697 2.478 1.00 95.50 173 SER A O 1
ATOM 1410 N N . THR A 1 174 ? 17.191 0.622 0.917 1.00 96.31 174 THR A N 1
ATOM 1411 C CA . THR A 1 174 ? 16.968 -0.288 -0.224 1.00 96.31 174 THR A CA 1
ATOM 1412 C C . THR A 1 174 ? 17.554 -1.677 0.011 1.00 96.31 174 THR A C 1
ATOM 1414 O O . THR A 1 174 ? 16.927 -2.664 -0.349 1.00 96.31 174 THR A O 1
ATOM 1417 N N . PHE A 1 175 ? 18.690 -1.780 0.710 1.00 97.75 175 PHE A N 1
ATOM 1418 C CA . PHE A 1 175 ? 19.275 -3.065 1.104 1.00 97.75 175 PHE A CA 1
ATOM 1419 C C . PHE A 1 175 ? 18.337 -3.907 1.985 1.00 97.75 175 PHE A C 1
ATOM 1421 O O . PHE A 1 175 ? 18.183 -5.104 1.749 1.00 97.75 175 PHE A O 1
ATOM 1428 N N . LYS A 1 176 ? 17.691 -3.298 2.992 1.00 98.12 176 LYS A N 1
ATOM 1429 C CA . LYS A 1 176 ? 16.740 -4.009 3.863 1.00 98.12 176 LYS A CA 1
ATOM 1430 C C . LYS A 1 176 ? 15.483 -4.412 3.097 1.00 98.12 176 LYS A C 1
ATOM 1432 O O . LYS A 1 176 ? 15.024 -5.537 3.259 1.00 98.12 176 LYS A O 1
ATOM 1437 N N . ILE A 1 177 ? 14.982 -3.520 2.241 1.00 98.50 177 ILE A N 1
ATOM 1438 C CA . ILE A 1 177 ? 13.825 -3.780 1.373 1.00 98.50 177 ILE A CA 1
ATOM 1439 C C . ILE A 1 177 ? 14.119 -4.962 0.443 1.00 98.50 177 ILE A C 1
ATOM 1441 O O . ILE A 1 177 ? 13.358 -5.924 0.399 1.00 98.50 177 ILE A O 1
ATOM 1445 N N . ASP A 1 178 ? 15.257 -4.932 -0.247 1.00 98.62 178 ASP A N 1
ATOM 1446 C CA . ASP A 1 178 ? 15.672 -5.998 -1.156 1.00 98.62 178 ASP A CA 1
ATOM 1447 C C . ASP A 1 178 ? 15.872 -7.324 -0.427 1.00 98.62 178 ASP A C 1
ATOM 1449 O O . ASP A 1 178 ? 15.505 -8.369 -0.957 1.00 98.62 178 ASP A O 1
ATOM 1453 N N . LYS A 1 179 ? 16.412 -7.299 0.798 1.00 98.62 179 LYS A N 1
ATOM 1454 C CA . LYS A 1 179 ? 16.543 -8.499 1.628 1.00 98.62 179 LYS A CA 1
ATOM 1455 C C . LYS A 1 179 ? 15.180 -9.159 1.862 1.00 98.62 179 LYS A C 1
ATOM 1457 O O . LYS A 1 179 ? 15.032 -10.338 1.561 1.00 98.62 179 LYS A O 1
ATOM 1462 N N . ILE A 1 180 ? 14.183 -8.420 2.350 1.00 98.62 180 ILE A N 1
ATOM 1463 C CA . ILE A 1 180 ? 12.876 -9.022 2.664 1.00 98.62 180 ILE A CA 1
ATOM 1464 C C . ILE A 1 180 ? 12.073 -9.389 1.413 1.00 98.62 180 ILE A C 1
ATOM 1466 O O . ILE A 1 180 ? 11.349 -10.381 1.439 1.00 98.62 180 ILE A O 1
ATOM 1470 N N . LEU A 1 181 ? 12.229 -8.659 0.303 1.00 98.75 181 LEU A N 1
ATOM 1471 C CA . LEU A 1 181 ? 11.619 -9.044 -0.970 1.00 98.75 181 LEU A CA 1
ATOM 1472 C C . LEU A 1 181 ? 12.224 -10.350 -1.505 1.00 98.75 181 LEU A C 1
ATOM 1474 O O . LEU A 1 181 ? 11.475 -11.230 -1.920 1.00 98.75 181 LEU A O 1
ATOM 1478 N N . LYS A 1 182 ? 13.554 -10.517 -1.434 1.00 98.44 182 LYS A N 1
ATOM 1479 C CA . LYS A 1 182 ? 14.229 -11.784 -1.773 1.00 98.44 182 LYS A CA 1
ATOM 1480 C C . LYS A 1 182 ? 13.774 -12.936 -0.883 1.00 98.44 182 LYS A C 1
ATOM 1482 O O . LYS A 1 182 ? 13.652 -14.050 -1.367 1.00 98.44 182 LYS A O 1
ATOM 1487 N N . GLU A 1 183 ? 13.538 -12.685 0.402 1.00 98.50 183 GLU A N 1
ATOM 1488 C CA . GLU A 1 183 ? 13.046 -13.712 1.327 1.00 98.50 183 GLU A CA 1
ATOM 1489 C C . GLU A 1 183 ? 11.594 -14.121 1.029 1.00 98.50 183 GLU A C 1
ATOM 1491 O O . GLU A 1 183 ? 11.277 -15.305 1.086 1.00 98.50 183 GLU A O 1
ATOM 1496 N N . CYS A 1 184 ? 10.713 -13.164 0.716 1.00 98.69 184 CYS A N 1
ATOM 1497 C CA . CYS A 1 184 ? 9.277 -13.428 0.564 1.00 98.69 18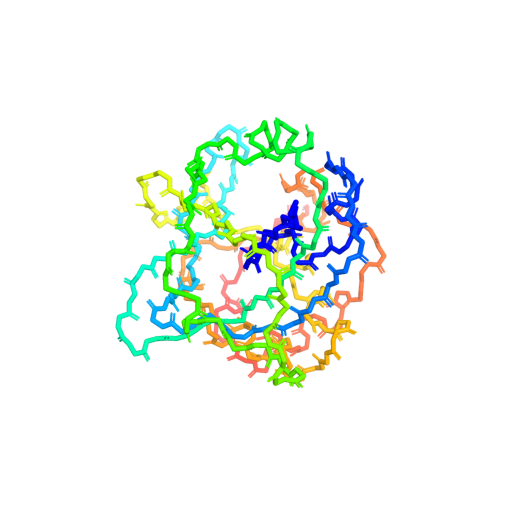4 CYS A CA 1
ATOM 1498 C C . CYS A 1 184 ? 8.884 -13.901 -0.839 1.00 98.69 184 CYS A C 1
ATOM 1500 O O . CYS A 1 184 ? 8.021 -14.762 -0.977 1.00 98.69 184 CYS A O 1
ATOM 1502 N N . ILE A 1 185 ? 9.479 -13.310 -1.877 1.00 98.50 185 ILE A N 1
ATOM 1503 C CA . ILE A 1 185 ? 9.119 -13.526 -3.287 1.00 98.50 185 ILE A CA 1
ATOM 1504 C C . ILE A 1 185 ? 10.381 -13.636 -4.168 1.00 98.50 185 ILE A C 1
ATOM 1506 O O . ILE A 1 185 ? 10.542 -12.865 -5.120 1.00 98.50 185 ILE A O 1
ATOM 1510 N N . PRO A 1 186 ? 11.303 -14.580 -3.875 1.00 98.31 186 PRO A N 1
ATOM 1511 C CA . PRO A 1 186 ? 12.625 -14.656 -4.510 1.00 98.31 186 PRO A CA 1
ATOM 1512 C C . PRO A 1 186 ? 12.576 -14.722 -6.037 1.00 98.31 186 PRO A C 1
ATOM 1514 O O . PRO A 1 186 ? 13.386 -14.077 -6.702 1.00 98.31 186 PRO A O 1
ATOM 1517 N N . GLU A 1 187 ? 11.630 -15.479 -6.595 1.00 98.00 187 GLU A N 1
ATOM 1518 C CA . GLU A 1 187 ? 11.484 -15.642 -8.042 1.00 98.00 187 GLU A CA 1
ATOM 1519 C C . GLU A 1 187 ? 11.050 -14.329 -8.706 1.00 98.00 187 GLU A C 1
ATOM 1521 O O . GLU A 1 187 ? 11.735 -13.824 -9.594 1.00 98.00 187 GLU A O 1
ATOM 1526 N N . HIS A 1 188 ? 9.966 -13.713 -8.226 1.00 98.12 188 HIS A N 1
ATOM 1527 C CA . HIS A 1 188 ? 9.469 -12.453 -8.784 1.00 98.12 188 HIS A CA 1
ATOM 1528 C C . HIS A 1 188 ? 10.465 -11.305 -8.616 1.00 98.12 188 HIS A C 1
ATOM 1530 O O . HIS A 1 188 ? 10.647 -10.506 -9.530 1.00 98.12 188 HIS A O 1
ATOM 1536 N N . PHE A 1 189 ? 11.143 -11.238 -7.469 1.00 98.19 189 PHE A N 1
ATOM 1537 C CA . PHE A 1 189 ? 12.169 -10.232 -7.220 1.00 98.19 189 PHE A CA 1
ATOM 1538 C C . PHE A 1 189 ? 13.369 -10.380 -8.168 1.00 98.19 189 PHE A C 1
ATOM 1540 O O . PHE A 1 189 ? 13.895 -9.377 -8.652 1.00 98.19 189 PHE A O 1
ATOM 1547 N N . SER A 1 190 ? 13.798 -11.615 -8.440 1.00 96.88 190 SER A N 1
ATOM 1548 C CA . SER A 1 190 ? 14.906 -11.896 -9.367 1.00 96.88 190 SER A CA 1
ATOM 1549 C C . SER A 1 190 ? 14.538 -11.619 -10.826 1.00 96.88 190 SER A C 1
ATOM 1551 O O . SER A 1 190 ? 15.413 -11.278 -11.612 1.00 96.88 190 SER A O 1
ATOM 1553 N N . ASN A 1 191 ? 13.252 -11.727 -11.177 1.00 96.44 191 ASN A N 1
ATOM 1554 C CA . ASN A 1 191 ? 12.738 -11.511 -12.536 1.00 96.44 191 ASN A CA 1
ATOM 1555 C C . ASN A 1 191 ? 12.448 -10.039 -12.872 1.00 96.44 191 ASN A C 1
ATOM 1557 O O . ASN A 1 191 ? 11.922 -9.742 -13.948 1.00 96.44 191 ASN A O 1
ATOM 1561 N N . ARG A 1 192 ? 12.759 -9.106 -11.967 1.00 95.62 192 ARG A N 1
ATOM 1562 C CA . ARG A 1 192 ? 12.611 -7.676 -12.245 1.00 95.62 192 ARG A CA 1
ATOM 1563 C C . ARG A 1 192 ? 13.508 -7.259 -13.399 1.00 95.62 192 ARG A C 1
ATOM 1565 O O . ARG A 1 192 ? 14.643 -7.702 -13.536 1.00 95.62 192 ARG A O 1
ATOM 1572 N N . ILE A 1 193 ? 12.987 -6.348 -14.203 1.00 95.81 193 ILE A N 1
ATOM 1573 C CA . ILE A 1 193 ? 13.714 -5.713 -15.287 1.00 95.81 193 ILE A CA 1
ATOM 1574 C C . ILE A 1 193 ? 14.621 -4.658 -14.656 1.00 95.81 193 ILE A C 1
ATOM 1576 O O . ILE A 1 193 ? 14.142 -3.665 -14.107 1.00 95.81 193 ILE A O 1
ATOM 1580 N N . GLU A 1 194 ? 15.926 -4.874 -14.728 1.00 92.75 194 GLU A N 1
ATOM 1581 C CA . GLU A 1 194 ? 16.907 -3.849 -14.387 1.00 92.75 194 GLU A CA 1
ATOM 1582 C C . GLU A 1 194 ? 16.916 -2.795 -15.505 1.00 92.75 194 GLU A C 1
ATOM 1584 O O . GLU A 1 194 ? 16.993 -3.141 -16.687 1.00 92.75 194 GLU A O 1
ATOM 1589 N N . GLU A 1 195 ? 16.791 -1.507 -15.168 1.00 78.12 195 GLU A N 1
ATOM 1590 C CA . GLU A 1 195 ? 17.035 -0.462 -16.164 1.00 78.12 195 GLU A CA 1
ATOM 1591 C C . GLU A 1 195 ? 18.508 -0.541 -16.579 1.00 78.12 195 GLU A C 1
ATOM 1593 O O . GLU A 1 195 ? 19.401 -0.388 -15.745 1.00 78.12 195 GLU A O 1
ATOM 1598 N N . ASN A 1 196 ? 18.767 -0.813 -17.864 1.00 53.00 196 ASN A N 1
ATOM 1599 C CA . ASN A 1 196 ? 20.116 -0.720 -18.414 1.00 53.00 196 ASN A CA 1
ATOM 1600 C C . ASN A 1 196 ? 20.631 0.705 -18.163 1.00 53.00 196 ASN A C 1
ATOM 1602 O O . ASN A 1 196 ? 20.024 1.666 -18.642 1.00 53.00 196 ASN A O 1
ATOM 1606 N N . ILE A 1 197 ? 21.706 0.808 -17.377 1.00 44.41 197 ILE A N 1
ATOM 1607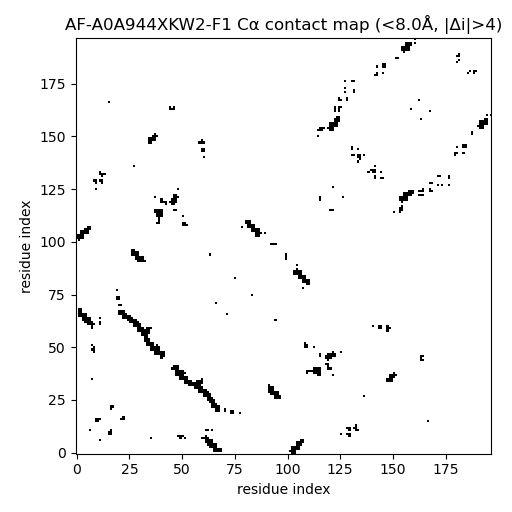 C CA . ILE A 1 197 ? 22.440 2.050 -17.095 1.00 44.41 197 ILE A CA 1
ATOM 1608 C C . ILE A 1 197 ? 23.003 2.620 -18.398 1.00 44.41 197 ILE A C 1
ATOM 1610 O O . ILE A 1 197 ? 23.557 1.824 -19.190 1.00 44.41 197 ILE A O 1
#